Protein AF-A0AAD6WQF3-F1 (afdb_monomer_lite)

Organism: NCBI:txid1745969

Secondary structure (DSSP, 8-state):
---SS-TT-TTTTS---GGGEEE-TTT--EEE---HHHHHH-BTTB--TTSGGGTT---PPPHHHHT--HHHHHHH-SS--S-EEEEEEP--SS---TT-------------SSPPPPPSEESPPHHHHHTTEEEEEESSSPPPHHHHHHH-GGGEEEHHHHHHHHHHHHHH-GGGTT-EE-HHHHHHS-SEEE--

Foldseek 3Di:
DPQQDDPPDPVSVARAHPVQWDQDPPPSDTDGHDDPQQVVQDDVPDGRCCGSRVVNDPDDDDPLRPPDFPLLCQQLFQFHAQADEFEDEDPDPPDPPVPDDPDTDGDGDRDDDPGDHGAQEGRDAPCVSCVRYDYDYDDPDDDDPVCCVVPVVSQKDALVSSVSNLVVCCVPPPVSVRRHYDVVRSVVDDRIDRDD

Sequence (196 aa):
PPMPLPENHPYQSLLVDPNCLEIDTDTMDTVLVLCRRCRGQLKPGCVPALSTANRNYLGPVPPELKSLTVVEEAMVALCRAKCWIIQLREDDSDGNVPFAQRGVRGHIIVYPQRPSAIAKTLPPSLSDVTTPICIVFVGSKPPTAEWLKDKAKPLTVRKEHVMDALAWLKIHNHLYRDVIIDNSELEKLPAEAILP

Radius of gyration: 21.53 Å; chains: 1; bounding box: 48×41×60 Å

Structure (mmCIF, N/CA/C/O backbone):
data_AF-A0AAD6WQF3-F1
#
_entry.id   AF-A0AAD6WQF3-F1
#
loop_
_atom_site.group_PDB
_atom_site.id
_atom_site.type_symbol
_atom_site.label_atom_id
_atom_site.label_alt_id
_atom_site.label_comp_id
_atom_site.label_asym_id
_atom_site.label_entity_id
_atom_site.label_seq_id
_atom_site.pdbx_PDB_ins_code
_atom_site.Cartn_x
_atom_site.Cartn_y
_atom_site.Cartn_z
_atom_site.occupancy
_atom_site.B_iso_or_equiv
_atom_site.auth_seq_id
_atom_site.auth_comp_id
_atom_site.auth_asym_id
_atom_site.auth_atom_id
_atom_site.pdbx_PDB_model_num
ATOM 1 N N . PRO A 1 1 ? -1.323 -3.060 -16.672 1.00 61.59 1 PRO A N 1
ATOM 2 C CA . PRO A 1 1 ? -1.146 -1.588 -16.652 1.00 61.59 1 PRO A CA 1
ATOM 3 C C . PRO A 1 1 ? -0.937 -1.110 -18.091 1.00 61.59 1 PRO A C 1
ATOM 5 O O . PRO A 1 1 ? -0.399 -1.901 -18.870 1.00 61.59 1 PRO A O 1
ATOM 8 N N . PRO A 1 2 ? -1.374 0.105 -18.464 1.00 66.25 2 PRO A N 1
ATOM 9 C CA . PRO A 1 2 ? -1.028 0.664 -19.769 1.00 66.25 2 PRO A CA 1
ATOM 10 C C . PRO A 1 2 ? 0.496 0.697 -19.898 1.00 66.25 2 PRO A C 1
ATOM 12 O O . PRO A 1 2 ? 1.176 1.018 -18.927 1.00 66.25 2 PRO A O 1
ATOM 15 N N . MET A 1 3 ? 1.033 0.294 -21.050 1.00 69.44 3 MET A N 1
ATOM 16 C CA . MET A 1 3 ? 2.479 0.318 -21.279 1.00 69.44 3 MET A CA 1
ATOM 17 C C . MET A 1 3 ? 3.003 1.756 -21.140 1.00 69.44 3 MET A C 1
ATOM 19 O O . MET A 1 3 ? 2.283 2.693 -21.487 1.00 69.44 3 MET A O 1
ATOM 23 N N . PRO A 1 4 ? 4.235 1.953 -20.633 1.00 70.94 4 PRO A N 1
ATOM 24 C CA . PRO A 1 4 ? 4.769 3.295 -20.412 1.00 70.94 4 PRO A CA 1
ATOM 25 C C . PRO A 1 4 ? 4.908 4.086 -21.718 1.00 70.94 4 PRO A C 1
ATOM 27 O O . PRO A 1 4 ? 4.804 5.307 -21.704 1.00 70.94 4 PRO A O 1
ATOM 30 N N . LEU A 1 5 ? 5.092 3.392 -22.843 1.00 78.00 5 LEU A N 1
ATOM 31 C CA . LEU A 1 5 ? 5.145 3.977 -24.175 1.00 78.00 5 LEU A CA 1
ATOM 32 C C . LEU A 1 5 ? 3.860 3.663 -24.960 1.00 78.00 5 LEU A C 1
ATOM 34 O O . LEU A 1 5 ? 3.339 2.548 -24.840 1.00 78.00 5 LEU A O 1
ATOM 38 N N . PRO A 1 6 ? 3.360 4.612 -25.777 1.00 76.50 6 PRO A N 1
ATOM 39 C CA . PRO A 1 6 ? 2.189 4.393 -26.621 1.00 76.50 6 PRO A CA 1
ATOM 40 C C . PRO A 1 6 ? 2.447 3.301 -27.669 1.00 76.50 6 PRO A C 1
ATOM 42 O O . PRO A 1 6 ? 3.590 3.049 -28.048 1.00 76.50 6 PRO A O 1
ATOM 45 N N . GLU A 1 7 ? 1.380 2.674 -28.176 1.00 70.31 7 GLU A N 1
ATOM 46 C CA . GLU A 1 7 ? 1.484 1.519 -29.087 1.00 70.31 7 GLU A CA 1
ATOM 47 C C . GLU A 1 7 ? 2.222 1.814 -30.402 1.00 70.31 7 GLU A C 1
ATOM 49 O O . GLU A 1 7 ? 2.787 0.913 -31.006 1.00 70.31 7 GLU A O 1
ATOM 54 N N . ASN A 1 8 ? 2.299 3.083 -30.805 1.00 76.06 8 ASN A N 1
ATOM 55 C CA . ASN A 1 8 ? 3.002 3.507 -32.018 1.00 76.06 8 ASN A CA 1
ATOM 56 C C . ASN A 1 8 ? 4.454 3.954 -31.762 1.00 76.06 8 ASN A C 1
ATOM 58 O O . ASN A 1 8 ? 5.073 4.554 -32.639 1.00 76.06 8 ASN A O 1
ATOM 62 N N . HIS A 1 9 ? 5.000 3.730 -30.561 1.00 76.62 9 HIS A N 1
ATOM 63 C CA . HIS A 1 9 ? 6.353 4.169 -30.228 1.00 76.62 9 HIS A CA 1
ATOM 64 C C . HIS A 1 9 ? 7.414 3.181 -30.748 1.00 76.62 9 HIS A C 1
ATOM 66 O O . HIS A 1 9 ? 7.290 1.982 -30.493 1.00 76.62 9 HIS A O 1
ATOM 72 N N . PRO A 1 10 ? 8.518 3.645 -31.370 1.00 75.38 10 PRO A N 1
ATOM 73 C CA . PRO A 1 10 ? 9.574 2.770 -31.904 1.00 75.38 10 PRO A CA 1
ATOM 74 C C . PRO A 1 10 ? 10.215 1.847 -30.852 1.00 75.38 10 PRO A C 1
ATOM 76 O O . PRO A 1 10 ? 10.776 0.808 -31.188 1.00 75.38 10 PRO A O 1
ATOM 79 N N . TYR A 1 11 ? 10.093 2.202 -29.571 1.00 75.25 11 TYR A N 1
ATOM 80 C CA . TYR A 1 11 ? 10.635 1.452 -28.436 1.00 75.25 11 TYR A CA 1
ATOM 81 C C . TYR A 1 11 ? 9.556 0.789 -27.565 1.00 75.25 11 TYR A C 1
ATOM 83 O O . TYR A 1 11 ? 9.815 0.505 -26.404 1.00 75.25 11 TYR A O 1
ATOM 91 N N . GLN A 1 12 ? 8.352 0.525 -28.086 1.00 70.75 12 GLN A N 1
ATOM 92 C CA . GLN A 1 12 ? 7.242 -0.078 -27.323 1.00 70.75 12 GLN A CA 1
ATOM 93 C C . GLN A 1 12 ? 7.620 -1.401 -26.621 1.00 70.75 12 GLN A C 1
ATOM 95 O O . GLN A 1 12 ? 7.106 -1.711 -25.546 1.00 70.75 12 GLN A O 1
ATOM 100 N N . SER A 1 13 ? 8.539 -2.180 -27.202 1.00 71.75 13 SER A N 1
ATOM 101 C CA . SER A 1 13 ? 9.039 -3.430 -26.615 1.00 71.75 13 SER A CA 1
ATOM 102 C C . SER A 1 13 ? 9.964 -3.224 -25.408 1.00 71.75 13 SER A C 1
ATOM 104 O O . SER A 1 13 ? 10.246 -4.178 -24.681 1.00 71.75 13 SER A O 1
ATOM 106 N N . LEU A 1 14 ? 10.456 -2.002 -25.186 1.00 75.00 14 LEU A N 1
ATOM 107 C CA . LEU A 1 14 ? 11.290 -1.625 -24.050 1.00 75.00 14 LEU A CA 1
ATOM 108 C C . LEU A 1 14 ? 10.412 -1.031 -22.943 1.00 75.00 14 LEU A C 1
ATOM 110 O O . LEU A 1 14 ? 9.755 -0.008 -23.117 1.00 75.00 14 LEU A O 1
ATOM 114 N N . LEU A 1 15 ? 10.432 -1.653 -21.762 1.00 80.38 15 LEU A N 1
ATOM 115 C CA . LEU A 1 15 ? 9.809 -1.097 -20.558 1.00 80.38 15 LEU A CA 1
ATOM 116 C C . LEU A 1 15 ? 10.694 0.019 -19.990 1.00 80.38 15 LEU A C 1
ATOM 118 O O . LEU A 1 15 ? 11.466 -0.196 -19.054 1.00 80.38 15 LEU A O 1
ATOM 122 N N . VAL A 1 16 ? 10.605 1.210 -20.569 1.00 81.94 16 VAL A N 1
ATOM 123 C CA . VAL A 1 16 ? 11.341 2.408 -20.142 1.00 81.94 16 VAL A CA 1
ATOM 124 C C . VAL A 1 16 ? 10.373 3.546 -19.851 1.00 81.94 16 VAL A C 1
ATOM 126 O O . VAL A 1 16 ? 9.311 3.632 -20.461 1.00 81.94 16 VAL A O 1
ATOM 129 N N . ASP A 1 17 ? 10.725 4.395 -18.887 1.00 80.31 17 ASP A N 1
ATOM 130 C CA . ASP A 1 17 ? 9.971 5.617 -18.616 1.00 80.31 17 ASP A CA 1
ATOM 131 C C . ASP A 1 17 ? 10.137 6.585 -19.804 1.00 80.31 17 ASP A C 1
ATOM 133 O O . ASP A 1 17 ? 11.273 6.773 -20.254 1.00 80.31 17 ASP A O 1
ATOM 137 N N . PRO A 1 18 ? 9.059 7.204 -20.320 1.00 79.69 18 PRO A N 1
ATOM 138 C CA . PRO A 1 18 ? 9.154 8.175 -21.409 1.00 79.69 18 PRO A CA 1
ATOM 139 C C . PRO A 1 18 ? 10.105 9.335 -21.108 1.00 79.69 18 PRO A C 1
ATOM 141 O O . PRO A 1 18 ? 10.793 9.802 -22.005 1.00 79.69 18 PRO A O 1
ATOM 144 N N . ASN A 1 19 ? 10.205 9.758 -19.845 1.00 80.94 19 ASN A N 1
ATOM 145 C CA . ASN A 1 19 ? 11.099 10.842 -19.431 1.00 80.94 19 ASN A CA 1
ATOM 146 C C . ASN A 1 19 ? 12.583 10.445 -19.471 1.00 80.94 19 ASN A C 1
ATOM 148 O O . ASN A 1 19 ? 13.449 11.296 -19.310 1.00 80.94 19 ASN A O 1
ATOM 152 N N . CYS A 1 20 ? 12.893 9.155 -19.635 1.00 80.62 20 CYS A N 1
ATOM 153 C CA . CYS A 1 20 ? 14.260 8.673 -19.811 1.00 80.62 20 CYS A CA 1
ATOM 154 C C . CYS A 1 20 ? 14.688 8.627 -21.283 1.00 80.62 20 CYS A C 1
ATOM 156 O O . CYS A 1 20 ? 15.827 8.253 -21.552 1.00 80.62 20 CYS A O 1
ATOM 158 N N . LEU A 1 21 ? 13.801 8.943 -22.228 1.00 84.44 21 LEU A N 1
ATOM 159 C CA . LEU A 1 21 ? 14.116 8.995 -23.650 1.00 84.44 21 LEU A CA 1
ATOM 160 C C . LEU A 1 21 ? 14.281 10.455 -24.061 1.00 84.44 21 LEU A C 1
ATOM 162 O O . LEU A 1 21 ? 13.314 11.210 -24.107 1.00 84.44 21 LEU A O 1
ATOM 166 N N . GLU A 1 22 ? 15.513 10.840 -24.364 1.00 85.75 22 GLU A N 1
ATOM 167 C CA . GLU A 1 22 ? 15.832 12.158 -24.906 1.00 85.75 22 GLU A CA 1
ATOM 168 C C . GLU A 1 22 ? 16.293 12.000 -26.357 1.00 85.75 22 GLU A C 1
ATOM 170 O O . GLU A 1 22 ? 16.809 10.952 -26.744 1.00 85.75 22 GLU A O 1
ATOM 175 N N . ILE A 1 23 ? 16.078 13.023 -27.180 1.00 83.06 23 ILE A N 1
ATOM 176 C CA . ILE A 1 23 ? 16.616 13.069 -28.542 1.00 83.06 23 ILE A CA 1
ATOM 177 C C . ILE A 1 23 ? 17.869 13.929 -28.473 1.00 83.06 23 ILE A C 1
ATOM 179 O O . ILE A 1 23 ? 17.801 15.087 -28.058 1.00 83.06 23 ILE A O 1
ATOM 183 N N . ASP A 1 24 ? 19.002 13.354 -28.850 1.00 82.00 24 ASP A N 1
ATOM 184 C CA . ASP A 1 24 ? 20.247 14.095 -28.968 1.00 82.00 24 ASP A CA 1
ATOM 185 C C . ASP A 1 24 ? 20.118 15.102 -30.121 1.00 82.00 24 ASP A C 1
ATOM 187 O O . ASP A 1 24 ? 19.783 14.751 -31.256 1.00 82.00 24 ASP A O 1
ATOM 191 N N . THR A 1 25 ? 20.337 16.379 -29.814 1.00 79.12 25 THR A N 1
ATOM 192 C CA . THR A 1 25 ? 20.151 17.490 -30.752 1.00 79.12 25 THR A CA 1
ATOM 193 C C . THR A 1 25 ? 21.150 17.473 -31.901 1.00 79.12 25 THR A C 1
ATOM 195 O O . THR A 1 25 ? 20.851 18.027 -32.957 1.00 79.12 25 THR A O 1
ATOM 198 N N . ASP A 1 26 ? 22.305 16.834 -31.709 1.00 79.81 26 ASP A N 1
ATOM 199 C CA . ASP A 1 26 ? 23.402 16.857 -32.675 1.00 79.81 26 ASP A CA 1
ATOM 200 C C . ASP A 1 26 ? 23.332 15.669 -33.641 1.00 79.81 26 ASP A C 1
ATOM 202 O O . ASP A 1 26 ? 23.621 15.802 -34.831 1.00 79.81 26 ASP A O 1
ATOM 206 N N . THR A 1 27 ? 22.926 14.503 -33.138 1.00 79.50 27 THR A N 1
ATOM 207 C CA . THR A 1 27 ? 22.883 13.245 -33.899 1.00 79.50 27 THR A CA 1
ATOM 208 C C . THR A 1 27 ? 21.480 12.872 -34.373 1.00 79.50 27 THR A C 1
ATOM 210 O O . THR A 1 27 ? 21.352 12.030 -35.257 1.00 79.50 27 THR A O 1
ATOM 213 N N . MET A 1 28 ? 20.432 13.510 -33.828 1.00 77.88 28 MET A N 1
ATOM 214 C CA . MET A 1 28 ? 19.022 13.118 -33.990 1.00 77.88 28 MET A CA 1
ATOM 215 C C . MET A 1 28 ? 18.726 11.685 -33.505 1.00 77.88 28 MET A C 1
ATOM 217 O O . MET A 1 28 ? 17.647 11.151 -33.771 1.00 77.88 28 MET A O 1
ATOM 221 N N . ASP A 1 29 ? 19.652 11.065 -32.768 1.00 82.75 29 ASP A N 1
ATOM 222 C CA . ASP A 1 29 ? 19.477 9.734 -32.203 1.00 82.75 29 ASP A CA 1
ATOM 223 C C . ASP A 1 29 ? 18.704 9.797 -30.881 1.00 82.75 29 ASP A C 1
ATOM 225 O O . ASP A 1 29 ? 18.798 10.751 -30.105 1.00 82.75 29 ASP A O 1
ATOM 229 N N . THR A 1 30 ? 17.936 8.745 -30.588 1.00 82.31 30 THR A N 1
ATOM 230 C CA . THR A 1 30 ? 17.300 8.608 -29.272 1.00 82.31 30 THR A CA 1
ATOM 231 C C . THR A 1 30 ? 18.313 8.081 -28.265 1.00 82.31 30 THR A C 1
ATOM 233 O O . THR A 1 30 ? 18.826 6.968 -28.401 1.00 82.31 30 THR A O 1
ATOM 236 N N . VAL A 1 31 ? 18.560 8.856 -27.216 1.00 86.75 31 VAL A N 1
ATOM 237 C CA . VAL A 1 31 ? 19.452 8.504 -26.117 1.00 86.75 31 VAL A CA 1
ATOM 238 C C . VAL A 1 31 ? 18.654 8.109 -24.877 1.00 86.75 31 VAL A C 1
ATOM 240 O O . VAL A 1 31 ? 17.657 8.728 -24.507 1.00 86.75 31 VAL A O 1
ATOM 243 N N . LEU A 1 32 ? 19.099 7.037 -24.218 1.00 85.31 32 LEU A N 1
ATOM 244 C CA . LEU A 1 32 ? 18.499 6.555 -22.977 1.00 85.31 32 LEU A CA 1
ATOM 245 C C . LEU A 1 32 ? 19.227 7.156 -21.771 1.00 85.31 32 LEU A C 1
ATOM 247 O O . LEU A 1 32 ? 20.368 6.797 -21.464 1.00 85.31 32 LEU A O 1
ATOM 251 N N . VAL A 1 33 ? 18.538 8.024 -21.040 1.00 86.50 33 VAL A N 1
ATOM 252 C CA . VAL A 1 33 ? 19.031 8.632 -19.808 1.00 86.50 33 VAL A CA 1
ATOM 253 C C . VAL A 1 33 ? 18.793 7.689 -18.635 1.00 86.50 33 VAL A C 1
ATOM 255 O O . VAL A 1 33 ? 17.669 7.336 -18.283 1.00 86.50 33 VAL A O 1
ATOM 258 N N . LEU A 1 34 ? 19.885 7.271 -17.995 1.00 84.25 34 LEU A N 1
ATOM 259 C CA . LEU A 1 34 ? 19.863 6.339 -16.871 1.00 84.25 34 LEU A CA 1
ATOM 260 C C . LEU A 1 34 ? 20.312 7.021 -15.583 1.00 84.25 34 LEU A C 1
ATOM 262 O O . LEU A 1 34 ? 21.311 7.742 -15.549 1.00 84.25 34 LEU A O 1
ATOM 266 N N . CYS A 1 35 ? 19.649 6.697 -14.471 1.00 85.75 35 CYS A N 1
ATOM 267 C CA . CYS A 1 35 ? 20.146 7.085 -13.156 1.00 85.75 35 CYS A CA 1
ATOM 268 C C . CYS A 1 35 ? 21.503 6.410 -12.863 1.00 85.75 35 CYS A C 1
ATOM 270 O O . CYS A 1 35 ? 21.816 5.336 -13.389 1.00 85.75 35 CYS A O 1
ATOM 272 N N . ARG A 1 36 ? 22.306 6.997 -11.961 1.00 86.69 36 ARG A N 1
ATOM 273 C CA . ARG A 1 36 ? 23.650 6.480 -11.617 1.00 86.69 36 ARG A CA 1
ATOM 274 C C . ARG A 1 36 ? 23.644 5.006 -11.188 1.00 86.69 36 ARG A C 1
ATOM 276 O O . ARG A 1 36 ? 24.574 4.277 -11.519 1.00 86.69 36 ARG A O 1
ATOM 283 N N . ARG A 1 37 ? 22.593 4.556 -10.486 1.00 86.44 37 ARG A N 1
ATOM 284 C CA . ARG A 1 37 ? 22.444 3.156 -10.047 1.00 86.44 37 ARG A CA 1
ATOM 285 C C . ARG A 1 37 ? 22.230 2.209 -11.225 1.00 86.44 37 ARG A C 1
ATOM 287 O O . ARG A 1 37 ? 22.959 1.230 -11.340 1.00 86.44 37 ARG A O 1
ATOM 294 N N . CYS A 1 38 ? 21.274 2.515 -12.105 1.00 86.00 38 CYS A N 1
ATOM 295 C CA . CYS A 1 38 ? 21.007 1.702 -13.291 1.00 86.00 38 CYS A CA 1
ATOM 296 C C . CYS A 1 38 ? 22.225 1.669 -14.218 1.00 86.00 38 CYS A C 1
ATOM 298 O O . CYS A 1 38 ? 22.622 0.593 -14.650 1.00 86.00 38 CYS A O 1
ATOM 300 N N . ARG A 1 39 ? 22.879 2.818 -14.437 1.00 87.69 39 ARG A N 1
ATOM 301 C CA . ARG A 1 39 ? 24.106 2.904 -15.241 1.00 87.69 39 ARG A CA 1
ATOM 302 C C . ARG A 1 39 ? 25.246 2.057 -14.667 1.00 87.69 39 ARG A C 1
ATOM 304 O O . ARG A 1 39 ? 25.929 1.387 -15.427 1.00 87.69 39 ARG A O 1
ATOM 311 N N . GLY A 1 40 ? 25.435 2.045 -13.345 1.00 88.06 40 GLY A N 1
ATOM 312 C CA . GLY A 1 40 ? 26.476 1.234 -12.698 1.00 88.06 40 GLY A CA 1
ATOM 313 C C . GLY A 1 40 ? 26.215 -0.278 -12.724 1.00 88.06 40 GLY A C 1
ATOM 314 O O . GLY A 1 40 ? 27.148 -1.065 -12.589 1.00 88.06 40 GLY A O 1
ATOM 315 N N . GLN A 1 41 ? 24.958 -0.692 -12.896 1.00 87.38 41 GLN A N 1
ATOM 316 C CA . GLN A 1 41 ? 24.561 -2.101 -12.984 1.00 87.38 41 GLN A CA 1
ATOM 317 C C . GLN A 1 41 ? 24.437 -2.607 -14.425 1.00 87.38 41 GLN A C 1
ATOM 319 O O . GLN A 1 41 ? 24.333 -3.816 -14.635 1.00 87.38 41 GLN A O 1
ATOM 324 N N . LEU A 1 42 ? 24.453 -1.705 -15.408 1.00 86.75 42 LEU A N 1
ATOM 325 C CA . LEU A 1 42 ? 24.324 -2.051 -16.814 1.00 86.75 42 LEU A CA 1
ATOM 326 C C . LEU A 1 42 ? 25.614 -2.725 -17.300 1.00 86.75 42 LEU A C 1
ATOM 328 O O . LEU A 1 42 ? 26.662 -2.093 -17.423 1.00 86.75 42 LEU A O 1
ATOM 332 N N . LYS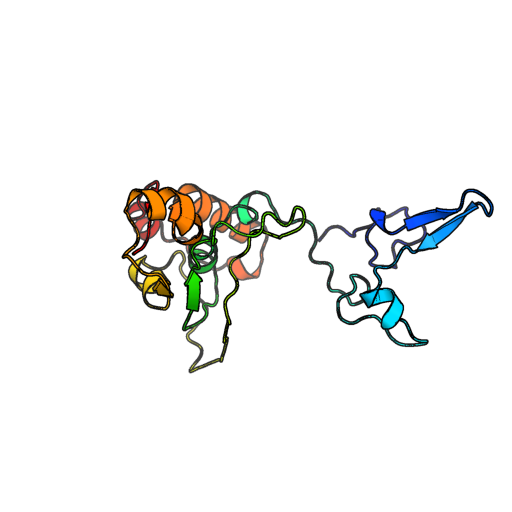 A 1 43 ? 25.528 -4.028 -17.560 1.00 87.81 43 LYS A N 1
ATOM 333 C CA . LYS A 1 43 ? 26.595 -4.849 -18.147 1.00 87.81 43 LYS A CA 1
ATOM 334 C C . LYS A 1 43 ? 26.013 -5.639 -19.319 1.00 87.81 43 LYS A C 1
ATOM 336 O O . LYS A 1 43 ? 24.805 -5.885 -19.318 1.00 87.81 43 LYS A O 1
ATOM 341 N N . PRO A 1 44 ? 26.831 -6.071 -20.294 1.00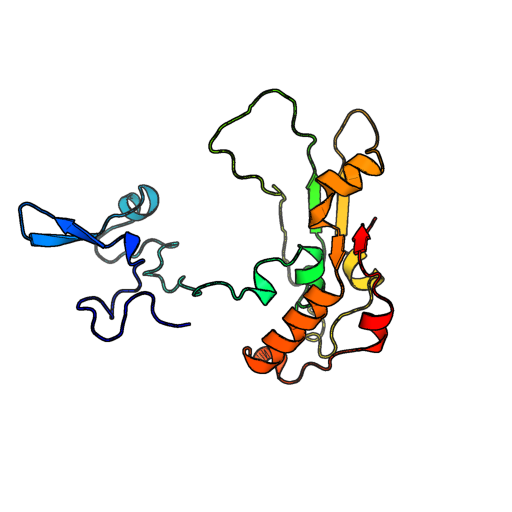 85.50 44 PRO A N 1
ATOM 342 C CA . PRO A 1 44 ? 26.360 -6.951 -21.359 1.00 85.50 44 PRO A CA 1
ATOM 343 C C . PRO A 1 44 ? 25.631 -8.171 -20.774 1.00 85.50 44 PRO A C 1
ATOM 345 O O . PRO A 1 44 ? 26.184 -8.875 -19.933 1.00 85.50 44 PRO A O 1
ATOM 348 N N . GLY A 1 45 ? 24.376 -8.379 -21.177 1.00 83.62 45 GLY A N 1
ATOM 349 C CA . GLY A 1 45 ? 23.532 -9.480 -20.695 1.00 83.62 45 GLY A CA 1
ATOM 350 C C . GLY A 1 45 ? 22.873 -9.284 -19.321 1.00 83.62 45 GLY A C 1
ATOM 351 O O . GLY A 1 45 ? 22.103 -10.146 -18.907 1.00 83.62 45 GLY A O 1
ATOM 352 N N . CYS A 1 46 ? 23.114 -8.169 -18.622 1.00 86.38 46 CYS A N 1
ATOM 353 C CA . CYS A 1 46 ? 22.510 -7.887 -17.317 1.00 86.38 46 CYS A CA 1
ATOM 354 C C . CYS A 1 46 ? 21.514 -6.724 -17.392 1.00 86.38 46 CYS A C 1
ATOM 356 O O . CYS A 1 46 ? 21.839 -5.644 -17.884 1.00 86.38 46 CYS A O 1
ATOM 358 N N . VAL A 1 47 ? 20.328 -6.916 -16.810 1.00 85.12 47 VAL A N 1
ATOM 359 C CA . VAL A 1 47 ? 19.332 -5.852 -16.620 1.00 85.12 47 VAL A CA 1
ATOM 360 C C . VAL A 1 47 ? 19.404 -5.364 -15.168 1.00 85.12 47 VAL A C 1
ATOM 362 O O . VAL A 1 47 ? 19.399 -6.197 -14.258 1.00 85.12 47 VAL A O 1
ATOM 365 N N . PRO A 1 48 ? 19.475 -4.044 -14.903 1.00 88.31 48 PRO A N 1
ATOM 366 C CA . PRO A 1 48 ? 19.499 -3.532 -13.537 1.00 88.31 48 PRO A CA 1
ATOM 367 C C . PRO A 1 48 ? 18.277 -4.001 -12.744 1.00 88.31 48 PRO A C 1
ATOM 369 O O . PRO A 1 48 ? 17.141 -3.867 -13.207 1.00 88.31 48 PRO A O 1
ATOM 372 N N . ALA A 1 49 ? 18.504 -4.508 -11.533 1.00 86.06 49 ALA A N 1
ATOM 373 C CA . ALA A 1 49 ? 17.492 -5.250 -10.779 1.00 86.06 49 ALA A CA 1
ATOM 374 C C . ALA A 1 49 ? 16.221 -4.434 -10.489 1.00 86.06 49 ALA A C 1
ATOM 376 O O . ALA A 1 49 ? 15.123 -4.982 -10.521 1.00 86.06 49 ALA A O 1
ATOM 377 N N . LEU A 1 50 ? 16.375 -3.128 -10.246 1.00 83.56 50 LEU A N 1
ATOM 378 C CA . LEU A 1 50 ? 15.286 -2.196 -9.925 1.00 83.56 50 LEU A CA 1
ATOM 379 C C . LEU A 1 50 ? 14.816 -1.364 -11.129 1.00 83.56 50 LEU A C 1
ATOM 381 O O . LEU A 1 50 ? 14.058 -0.414 -10.960 1.00 83.56 50 LEU A O 1
ATOM 385 N N . SER A 1 51 ? 15.287 -1.664 -12.342 1.00 84.88 51 SER A N 1
ATOM 386 C CA . SER A 1 51 ? 14.844 -0.938 -13.536 1.00 84.88 51 SER A CA 1
ATOM 387 C C . SER A 1 51 ? 13.427 -1.335 -13.945 1.00 84.88 51 SER A C 1
ATOM 389 O O . SER A 1 51 ? 12.990 -2.464 -13.707 1.00 84.88 51 SER A O 1
ATOM 391 N N . THR A 1 52 ? 12.732 -0.428 -14.629 1.00 83.44 52 THR A N 1
ATOM 392 C CA . THR A 1 52 ? 11.460 -0.710 -15.312 1.00 83.44 52 THR A CA 1
ATOM 393 C C . THR A 1 52 ? 11.613 -1.829 -16.348 1.00 83.44 52 THR A C 1
ATOM 395 O O . THR A 1 52 ? 10.720 -2.666 -16.476 1.00 83.44 52 THR A O 1
ATOM 398 N N . ALA A 1 53 ? 12.783 -1.909 -16.997 1.00 82.50 53 ALA A N 1
ATOM 399 C CA . ALA A 1 53 ? 13.150 -2.954 -17.954 1.00 82.50 53 ALA A CA 1
ATOM 400 C C . ALA A 1 53 ? 13.112 -4.362 -17.337 1.00 82.50 53 ALA A C 1
ATOM 402 O O . ALA A 1 53 ? 12.762 -5.325 -18.015 1.00 82.50 53 ALA A O 1
ATOM 403 N N . ASN A 1 54 ? 13.375 -4.483 -16.031 1.00 86.94 54 ASN A N 1
ATOM 404 C CA . ASN A 1 54 ? 13.250 -5.733 -15.283 1.00 86.94 54 ASN A CA 1
ATOM 405 C C . ASN A 1 54 ? 11.805 -6.016 -14.818 1.00 86.94 54 ASN A C 1
ATOM 407 O O . ASN A 1 54 ? 11.588 -6.519 -13.721 1.00 86.94 54 ASN A O 1
ATOM 411 N N . ARG A 1 55 ? 10.801 -5.649 -15.629 1.00 82.50 55 ARG A N 1
ATOM 412 C CA . ARG A 1 55 ? 9.361 -5.864 -15.365 1.00 82.50 55 ARG A CA 1
ATOM 413 C C . ARG A 1 55 ? 8.854 -5.294 -14.033 1.00 82.50 55 ARG A C 1
ATOM 415 O O . ARG A 1 55 ? 7.803 -5.702 -13.550 1.00 82.50 55 ARG A O 1
ATOM 422 N N . ASN A 1 56 ? 9.550 -4.304 -13.478 1.00 83.69 56 ASN A N 1
ATOM 423 C CA . ASN A 1 56 ? 9.141 -3.616 -12.249 1.00 83.69 56 ASN A CA 1
ATOM 424 C C . ASN A 1 56 ? 8.170 -2.451 -12.507 1.00 83.69 56 ASN A C 1
ATOM 426 O O . ASN A 1 56 ? 7.885 -1.668 -11.604 1.00 83.69 56 ASN A O 1
ATOM 430 N N . TYR A 1 57 ? 7.690 -2.287 -13.741 1.00 83.50 57 TYR A N 1
ATOM 431 C CA . TYR A 1 57 ? 6.716 -1.256 -14.068 1.00 83.50 57 TYR A CA 1
ATOM 432 C C . TYR A 1 57 ? 5.314 -1.673 -13.604 1.00 83.50 57 TYR A C 1
ATOM 434 O O . TYR A 1 57 ? 4.719 -2.607 -14.140 1.00 83.50 57 TYR A O 1
ATOM 442 N N . LEU A 1 58 ? 4.787 -0.957 -12.611 1.00 79.44 58 LEU A N 1
ATOM 443 C CA . LEU A 1 58 ? 3.474 -1.225 -12.016 1.00 79.44 58 LEU A CA 1
ATOM 444 C C . LEU A 1 58 ? 2.348 -0.367 -12.619 1.00 79.44 58 LEU A C 1
ATOM 446 O O . LEU A 1 58 ? 1.176 -0.699 -12.458 1.00 79.44 58 LEU A O 1
ATOM 450 N N . GLY A 1 59 ? 2.690 0.684 -13.369 1.00 82.50 59 GLY A N 1
ATOM 451 C CA . GLY A 1 59 ? 1.731 1.670 -13.869 1.00 82.50 59 GLY A CA 1
ATOM 452 C C . GLY A 1 59 ? 1.474 2.823 -12.894 1.00 82.50 59 GLY A C 1
ATOM 453 O O . GLY A 1 59 ? 2.027 2.844 -11.791 1.00 82.50 59 GLY A O 1
ATOM 454 N N . PRO A 1 60 ? 0.654 3.806 -13.301 1.00 82.94 60 PRO A N 1
ATOM 455 C CA . PRO A 1 60 ? 0.221 4.872 -12.409 1.00 82.94 60 PRO A CA 1
ATOM 456 C C . PRO A 1 60 ? -0.643 4.307 -11.277 1.00 82.94 60 PRO A C 1
ATOM 458 O O . PRO A 1 60 ? -1.493 3.444 -11.501 1.00 82.94 60 PRO A O 1
ATOM 461 N N . VAL A 1 61 ? -0.438 4.819 -10.063 1.00 85.50 61 VAL A N 1
ATOM 462 C CA . VAL A 1 61 ? -1.285 4.477 -8.915 1.00 85.50 61 VAL A CA 1
ATOM 463 C C . VAL A 1 61 ? -2.643 5.180 -9.078 1.00 85.50 61 VAL A C 1
ATOM 465 O O . VAL A 1 61 ? -2.652 6.402 -9.263 1.00 85.50 61 VAL A O 1
ATOM 468 N N . PRO A 1 62 ? -3.772 4.450 -9.018 1.00 89.62 62 PRO A N 1
ATOM 469 C CA . PRO A 1 62 ? -5.115 5.026 -9.090 1.00 89.62 62 PRO A CA 1
ATOM 470 C C . PRO A 1 62 ? -5.357 6.066 -7.989 1.00 89.62 62 PRO A C 1
ATOM 472 O O . PRO A 1 62 ? -4.817 5.908 -6.890 1.00 89.62 62 PRO A O 1
ATOM 475 N N . PRO A 1 63 ? -6.164 7.112 -8.238 1.00 89.31 63 PRO A N 1
ATOM 476 C CA . PRO A 1 63 ? -6.428 8.152 -7.246 1.00 89.31 63 PRO A CA 1
ATOM 477 C C . PRO A 1 63 ? -7.028 7.599 -5.945 1.00 89.31 63 PRO A C 1
ATOM 479 O O . PRO A 1 63 ? -6.651 8.067 -4.874 1.00 89.31 63 PRO A O 1
ATOM 482 N N . GLU A 1 64 ? -7.862 6.561 -6.025 1.00 90.50 64 GLU A N 1
ATOM 483 C CA . GLU A 1 64 ? -8.507 5.898 -4.885 1.00 90.50 64 GLU A CA 1
ATOM 484 C C . GLU A 1 64 ? -7.494 5.199 -3.966 1.00 90.50 64 GLU A C 1
ATOM 486 O O . GLU A 1 64 ? -7.703 5.108 -2.760 1.00 90.50 64 GLU A O 1
ATOM 491 N N . LEU A 1 65 ? -6.374 4.727 -4.526 1.00 88.81 65 LEU A N 1
ATOM 492 C CA . LEU A 1 65 ? -5.308 4.051 -3.777 1.00 88.81 65 LEU A CA 1
ATOM 493 C C . LEU A 1 65 ? -4.160 4.993 -3.397 1.00 88.81 65 LEU A C 1
ATOM 495 O O . LEU A 1 65 ? -3.401 4.710 -2.478 1.00 88.81 65 LEU A O 1
ATOM 499 N N . LYS A 1 66 ? -4.010 6.119 -4.103 1.00 87.50 66 LYS A N 1
ATOM 500 C CA . LYS A 1 66 ? -2.863 7.027 -3.969 1.00 87.50 66 LYS A CA 1
ATOM 501 C C . LYS A 1 66 ? -2.815 7.749 -2.624 1.00 87.50 66 LYS A C 1
ATOM 503 O O . LYS A 1 66 ? -1.731 8.113 -2.173 1.00 87.50 66 LYS A O 1
ATOM 508 N N . SER A 1 67 ? -3.971 8.021 -2.026 1.00 85.50 67 SER A N 1
ATOM 509 C CA . SER A 1 67 ? -4.074 8.814 -0.801 1.00 85.50 67 SER A CA 1
ATOM 510 C C . SER A 1 67 ? -4.305 7.981 0.455 1.00 85.50 67 SER A C 1
ATOM 512 O O . SER A 1 67 ? -4.632 8.580 1.478 1.00 85.50 67 SER A O 1
ATOM 514 N N . LEU A 1 68 ? -4.187 6.651 0.388 1.00 87.38 68 LEU A N 1
ATOM 515 C CA . LEU A 1 68 ? -4.439 5.787 1.538 1.00 87.38 68 LEU A CA 1
ATOM 516 C C . LEU A 1 68 ? -3.354 5.955 2.609 1.00 87.38 68 LEU A C 1
ATOM 518 O O . LEU A 1 68 ? -2.166 6.079 2.309 1.00 87.38 68 LEU A O 1
ATOM 522 N N . THR A 1 69 ? -3.764 5.982 3.874 1.00 86.06 69 THR A N 1
ATOM 523 C CA . THR A 1 69 ? -2.843 5.869 5.008 1.00 86.06 69 THR A CA 1
ATOM 524 C C . THR A 1 69 ? -2.384 4.425 5.183 1.00 86.06 69 THR A C 1
ATOM 526 O O . THR A 1 69 ? -2.995 3.492 4.667 1.00 86.06 69 THR A O 1
ATOM 529 N N . VAL A 1 70 ? -1.331 4.217 5.976 1.00 82.56 70 VAL A N 1
ATOM 530 C CA . VAL A 1 70 ? -0.823 2.871 6.292 1.00 82.56 70 VAL A CA 1
ATOM 531 C C . VAL A 1 70 ? -1.916 1.990 6.900 1.00 82.56 70 VAL A C 1
ATOM 533 O O . VAL A 1 70 ? -1.994 0.792 6.623 1.00 82.56 70 VAL A O 1
ATOM 536 N N . VAL A 1 71 ? -2.780 2.587 7.720 1.00 84.44 71 VAL A N 1
ATOM 537 C CA . VAL A 1 71 ? -3.902 1.862 8.303 1.00 84.44 71 VAL A CA 1
ATOM 538 C C . VAL A 1 71 ? -4.953 1.550 7.243 1.00 84.44 71 VAL A C 1
ATOM 540 O O . VAL A 1 71 ? -5.381 0.404 7.151 1.00 84.44 71 VAL A O 1
ATOM 543 N N . GLU A 1 72 ? -5.346 2.525 6.423 1.00 88.44 72 GLU A N 1
ATOM 544 C CA . GLU A 1 72 ? -6.334 2.324 5.356 1.00 88.44 72 GLU A CA 1
ATOM 545 C C . GLU A 1 72 ? -5.872 1.241 4.362 1.00 88.44 72 GLU A C 1
ATOM 547 O O . GLU A 1 72 ? -6.652 0.354 4.008 1.00 88.44 72 GLU A O 1
ATOM 552 N N . GLU A 1 73 ? -4.585 1.225 4.000 1.00 88.38 73 GLU A N 1
ATOM 553 C CA . GLU A 1 73 ? -3.962 0.152 3.215 1.00 88.38 73 GLU A CA 1
ATOM 554 C C . GLU A 1 73 ? -4.110 -1.217 3.898 1.00 88.38 73 GLU A C 1
ATOM 556 O O . GLU A 1 73 ? -4.485 -2.201 3.257 1.00 88.38 73 GLU A O 1
ATOM 561 N N . ALA A 1 74 ? -3.871 -1.298 5.211 1.00 86.12 74 ALA A N 1
ATOM 562 C CA . ALA A 1 74 ? -4.037 -2.534 5.974 1.00 86.12 74 ALA A CA 1
ATOM 563 C C . ALA A 1 74 ? -5.509 -2.992 6.068 1.00 86.12 74 ALA A C 1
ATOM 565 O O . ALA A 1 74 ? -5.773 -4.202 6.115 1.00 86.12 74 ALA A O 1
ATOM 566 N N . MET A 1 75 ? -6.466 -2.056 6.060 1.00 88.19 75 MET A N 1
ATOM 567 C CA . MET A 1 75 ? -7.904 -2.355 6.057 1.00 88.19 75 MET A CA 1
ATOM 568 C C . MET A 1 75 ? -8.364 -2.970 4.737 1.00 88.19 75 MET A C 1
ATOM 570 O O . MET A 1 75 ? -9.191 -3.882 4.755 1.00 88.19 75 MET A O 1
ATOM 574 N N . VAL A 1 76 ? -7.812 -2.515 3.609 1.00 90.88 76 VAL A N 1
ATOM 575 C CA . VAL A 1 76 ? -8.151 -3.046 2.279 1.00 90.88 76 VAL A CA 1
ATOM 576 C C . VAL A 1 76 ? -7.285 -4.235 1.863 1.00 90.88 76 VAL A C 1
ATOM 578 O O . VAL A 1 76 ? -7.581 -4.884 0.868 1.00 90.88 76 VAL A O 1
ATOM 581 N N . ALA A 1 77 ? -6.237 -4.573 2.613 1.00 89.12 77 ALA A N 1
ATOM 582 C CA . ALA A 1 77 ? -5.342 -5.668 2.264 1.00 89.12 77 ALA A CA 1
ATOM 583 C C . ALA A 1 77 ? -5.975 -7.062 2.458 1.00 89.12 77 ALA A C 1
ATOM 585 O O . ALA A 1 77 ? -6.491 -7.401 3.528 1.00 89.12 77 ALA A O 1
ATOM 586 N N . LEU A 1 78 ? -5.820 -7.917 1.440 1.00 86.00 78 LEU A N 1
ATOM 587 C CA . LEU A 1 78 ? -6.164 -9.349 1.476 1.00 86.00 78 LEU A CA 1
ATOM 588 C C . LEU A 1 78 ? -5.294 -10.163 2.447 1.00 86.00 78 LEU A C 1
ATOM 590 O O . LEU A 1 78 ? -5.756 -11.136 3.047 1.00 86.00 78 LEU A O 1
ATOM 594 N N . CYS A 1 79 ? -4.030 -9.759 2.581 1.00 80.75 79 CYS A N 1
ATOM 595 C CA . CYS A 1 79 ? -3.027 -10.364 3.448 1.00 80.75 79 CYS A CA 1
ATOM 596 C C . CYS A 1 79 ? -2.380 -9.263 4.287 1.00 80.75 79 CYS A C 1
ATOM 598 O O . CYS A 1 79 ? -1.995 -8.228 3.747 1.00 80.75 79 CYS A O 1
ATOM 600 N N . ARG A 1 80 ? -2.219 -9.492 5.593 1.00 74.62 80 ARG A N 1
ATOM 601 C CA . ARG A 1 80 ? -1.680 -8.490 6.524 1.00 74.62 80 ARG A CA 1
ATOM 602 C C . ARG A 1 80 ? -0.379 -8.967 7.143 1.00 74.62 80 ARG A C 1
ATOM 604 O O . ARG A 1 80 ? -0.222 -10.148 7.456 1.00 74.62 80 ARG A O 1
ATOM 611 N N . ALA A 1 81 ? 0.550 -8.037 7.343 1.00 70.31 81 ALA A N 1
ATOM 612 C CA . ALA A 1 81 ? 1.717 -8.301 8.170 1.00 70.31 81 ALA A CA 1
ATOM 613 C C . ALA A 1 81 ? 1.290 -8.416 9.641 1.00 70.31 81 ALA A C 1
ATOM 615 O O . ALA A 1 81 ? 0.439 -7.670 10.119 1.00 70.31 81 ALA A O 1
ATOM 616 N N 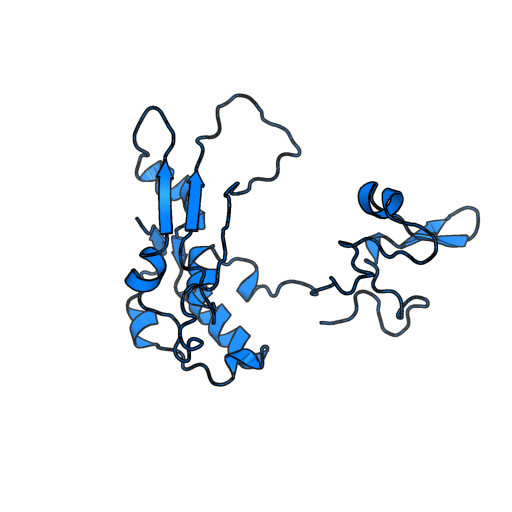. LYS A 1 82 ? 1.889 -9.374 10.351 1.00 67.44 82 LYS A N 1
ATOM 617 C CA . LYS A 1 82 ? 1.524 -9.714 11.733 1.00 67.44 82 LYS A CA 1
ATOM 618 C C . LYS A 1 82 ? 2.028 -8.702 12.767 1.00 67.44 82 LYS A C 1
ATOM 620 O O . LYS A 1 82 ? 1.520 -8.680 13.879 1.00 67.44 82 LYS A O 1
ATOM 625 N N . CYS A 1 83 ? 3.047 -7.916 12.431 1.00 68.06 83 CYS A N 1
ATOM 626 C CA . CYS A 1 83 ? 3.636 -6.926 13.326 1.00 68.06 83 CYS A CA 1
ATOM 627 C C . CYS A 1 83 ? 4.194 -5.757 12.510 1.00 68.06 83 CYS A C 1
ATOM 629 O O . CYS A 1 83 ? 4.926 -5.974 11.541 1.00 68.06 83 CYS A O 1
ATOM 631 N N . TRP A 1 84 ? 3.852 -4.539 12.922 1.00 68.50 84 TRP A N 1
ATOM 632 C CA . TRP A 1 84 ? 4.360 -3.286 12.381 1.00 68.50 84 TRP A CA 1
ATOM 633 C C . TRP A 1 84 ? 5.062 -2.527 13.503 1.00 68.50 84 TRP A C 1
ATOM 635 O O . TRP A 1 84 ? 4.440 -2.197 14.512 1.00 68.50 84 TRP A O 1
ATOM 645 N N . ILE A 1 85 ? 6.351 -2.238 13.319 1.00 67.38 85 ILE A N 1
ATOM 646 C CA . ILE A 1 85 ? 7.111 -1.374 14.227 1.00 67.38 85 ILE A CA 1
ATOM 647 C C . ILE A 1 85 ? 7.346 -0.055 13.505 1.00 67.38 85 ILE A C 1
ATOM 649 O O . ILE A 1 85 ? 8.197 0.051 12.616 1.00 67.38 85 ILE A O 1
ATOM 653 N N . ILE A 1 86 ? 6.562 0.949 13.883 1.00 68.00 86 ILE A N 1
ATOM 654 C CA . ILE A 1 86 ? 6.649 2.292 13.319 1.00 68.00 86 ILE A CA 1
ATOM 655 C C . ILE A 1 86 ? 7.415 3.161 14.316 1.00 68.00 86 ILE A C 1
ATOM 657 O O . ILE A 1 86 ? 6.921 3.467 15.400 1.00 68.00 86 ILE A O 1
ATOM 661 N N . GLN A 1 87 ? 8.641 3.549 13.953 1.00 65.88 87 GLN A N 1
ATOM 662 C CA . GLN A 1 87 ? 9.421 4.509 14.730 1.00 65.88 87 GLN A CA 1
ATOM 663 C C . GLN A 1 87 ? 9.084 5.922 14.252 1.00 65.88 87 GLN A C 1
ATOM 665 O O . GLN A 1 87 ? 9.487 6.324 13.158 1.00 65.88 87 GLN A O 1
ATOM 670 N N . LEU A 1 88 ? 8.373 6.680 15.084 1.00 64.31 88 LEU A N 1
ATOM 671 C CA . LEU A 1 88 ? 8.156 8.105 14.865 1.00 64.31 88 LEU A CA 1
ATOM 672 C C . LEU A 1 88 ? 9.260 8.871 15.594 1.00 64.31 88 LEU A C 1
ATOM 674 O O . LEU A 1 88 ? 9.459 8.695 16.796 1.00 64.31 88 LEU A O 1
ATOM 678 N N . ARG A 1 89 ? 10.009 9.683 14.849 1.00 61.56 89 ARG A N 1
ATOM 679 C CA . ARG A 1 89 ? 11.006 10.599 15.407 1.00 61.56 89 ARG A CA 1
ATOM 680 C C . ARG A 1 89 ? 10.425 12.000 15.370 1.00 61.56 89 ARG A C 1
ATOM 682 O O . ARG A 1 89 ? 9.803 12.377 14.380 1.00 61.56 89 ARG A O 1
ATOM 689 N N . GLU A 1 90 ? 10.614 12.741 16.449 1.00 57.53 90 GLU A N 1
ATOM 690 C CA . GLU A 1 90 ? 10.439 14.184 16.406 1.00 57.53 90 GLU A CA 1
ATOM 691 C C . GLU A 1 90 ? 11.552 14.731 15.501 1.00 57.53 90 GLU A C 1
ATOM 693 O O . GLU A 1 90 ? 12.716 14.360 15.666 1.00 57.53 90 GLU A O 1
ATOM 698 N N . ASP A 1 91 ? 11.188 15.493 14.467 1.00 57.53 91 ASP A N 1
ATOM 699 C CA . ASP A 1 91 ? 12.179 16.153 13.620 1.00 57.53 91 ASP A CA 1
ATOM 700 C C . ASP A 1 91 ? 12.928 17.148 14.514 1.00 57.53 91 ASP A C 1
ATOM 702 O O . ASP A 1 91 ? 12.390 18.209 14.843 1.00 57.53 91 ASP A O 1
ATOM 706 N N . ASP A 1 92 ? 14.144 16.791 14.937 1.00 48.97 92 ASP A N 1
ATOM 707 C CA . ASP A 1 92 ? 15.062 17.747 15.546 1.00 48.97 92 ASP A CA 1
ATOM 708 C C . ASP A 1 92 ? 15.185 18.930 14.585 1.00 48.97 92 ASP A C 1
ATOM 710 O O . ASP A 1 92 ? 15.386 18.775 13.378 1.00 48.97 92 ASP A O 1
ATOM 714 N N . SER A 1 93 ? 15.047 20.129 15.135 1.00 48.62 93 SER A N 1
ATOM 715 C CA . SER A 1 93 ? 15.056 21.424 14.455 1.00 48.62 93 SER A CA 1
ATOM 716 C C . SER A 1 93 ? 16.353 21.768 13.695 1.00 48.62 93 SER A C 1
ATOM 718 O O . SER A 1 93 ? 16.526 22.912 13.290 1.00 48.62 93 SER A O 1
ATOM 720 N N . ASP A 1 94 ? 17.241 20.802 13.457 1.00 47.09 94 ASP A N 1
ATOM 721 C CA . ASP A 1 94 ? 18.542 20.957 12.810 1.00 47.09 94 ASP A CA 1
ATOM 722 C C . ASP A 1 94 ? 18.656 20.040 11.584 1.00 47.09 94 ASP A C 1
ATOM 724 O O . ASP A 1 94 ? 19.180 18.927 11.627 1.00 47.09 94 ASP A O 1
ATOM 728 N N . GLY A 1 95 ? 18.162 20.518 10.442 1.00 48.16 95 GLY A N 1
ATOM 729 C CA . GLY A 1 95 ? 18.411 19.851 9.165 1.00 48.16 95 GLY A CA 1
ATOM 730 C C . GLY A 1 95 ? 17.278 19.981 8.170 1.00 48.16 95 GLY A C 1
ATOM 731 O O . GLY A 1 95 ? 16.726 18.981 7.718 1.00 48.16 95 GLY A O 1
ATOM 732 N N . ASN A 1 96 ? 16.956 21.211 7.772 1.00 45.69 96 ASN A N 1
ATOM 733 C CA . ASN A 1 96 ? 16.147 21.458 6.585 1.00 45.69 96 ASN A CA 1
ATOM 734 C C . ASN A 1 96 ? 16.975 21.079 5.343 1.00 45.69 96 ASN A C 1
ATOM 736 O O . ASN A 1 96 ? 17.571 21.930 4.688 1.00 45.69 96 ASN A O 1
ATOM 740 N N . VAL A 1 97 ? 17.099 19.780 5.066 1.00 50.19 97 VAL A N 1
ATOM 741 C CA . VAL A 1 97 ? 17.691 19.284 3.824 1.00 50.19 97 VAL A CA 1
ATOM 742 C C . VAL A 1 97 ? 16.616 19.434 2.744 1.00 50.19 97 VAL A C 1
ATOM 744 O O . VAL A 1 97 ? 15.618 18.714 2.797 1.00 50.19 97 VAL A O 1
ATOM 747 N N . PRO A 1 98 ? 16.781 20.322 1.745 1.00 48.50 98 PRO A N 1
ATOM 748 C CA . PRO A 1 98 ? 15.740 20.631 0.754 1.00 48.50 98 PRO A CA 1
ATOM 749 C C . PRO A 1 98 ? 15.355 19.439 -0.145 1.00 48.50 98 PRO A C 1
ATOM 751 O O . PRO A 1 98 ? 14.394 19.519 -0.902 1.00 48.50 98 PRO A O 1
ATOM 754 N N . PHE A 1 99 ? 16.078 18.321 -0.032 1.00 47.91 99 PHE A N 1
ATOM 755 C CA . PHE A 1 99 ? 15.838 17.064 -0.743 1.00 47.91 99 PHE A CA 1
ATOM 756 C C . PHE A 1 99 ? 15.465 15.897 0.187 1.00 47.91 99 PHE A C 1
ATOM 758 O O . PHE A 1 99 ? 15.445 14.746 -0.251 1.00 47.91 99 PHE A O 1
ATOM 765 N N . ALA A 1 100 ? 15.208 16.150 1.474 1.00 48.78 100 ALA A N 1
ATOM 766 C CA . ALA A 1 100 ? 14.790 15.104 2.396 1.00 48.78 100 ALA A CA 1
ATOM 767 C C . ALA A 1 100 ? 13.342 14.698 2.107 1.00 48.78 100 ALA A C 1
ATOM 769 O O . ALA A 1 100 ? 12.394 15.465 2.282 1.00 48.78 100 ALA A O 1
ATOM 770 N N . GLN A 1 101 ? 13.172 13.458 1.657 1.00 44.38 101 GLN A N 1
ATOM 771 C CA . GLN A 1 101 ? 11.864 12.848 1.501 1.00 44.38 101 GLN A CA 1
ATOM 772 C C . GLN A 1 101 ? 11.236 12.680 2.890 1.00 44.38 101 GLN A C 1
ATOM 774 O O . GLN A 1 101 ? 11.752 11.930 3.719 1.00 44.38 101 GLN A O 1
ATOM 779 N N . ARG A 1 102 ? 10.115 13.367 3.148 1.00 49.59 102 ARG A N 1
ATOM 780 C CA . ARG A 1 102 ? 9.277 13.093 4.322 1.00 49.59 102 ARG A CA 1
ATOM 781 C C . ARG A 1 102 ? 8.791 11.650 4.209 1.00 49.59 102 ARG A C 1
ATOM 783 O O . ARG A 1 102 ? 8.095 11.311 3.254 1.00 49.59 102 ARG A O 1
ATOM 790 N N . GLY A 1 103 ? 9.195 10.796 5.138 1.00 50.53 103 GLY A N 1
ATOM 791 C CA . GLY A 1 103 ? 8.878 9.377 5.086 1.00 50.53 103 GLY A CA 1
ATOM 792 C C . GLY A 1 103 ? 9.050 8.714 6.440 1.00 50.53 103 GLY A C 1
ATOM 793 O O . GLY A 1 103 ? 9.929 9.072 7.221 1.00 50.53 103 GLY A O 1
ATOM 794 N N . VAL A 1 104 ? 8.204 7.727 6.712 1.00 54.34 104 VAL A N 1
ATOM 795 C CA . VAL A 1 104 ? 8.357 6.853 7.873 1.00 54.34 104 VAL A CA 1
ATOM 796 C C . VAL A 1 104 ? 9.543 5.926 7.608 1.00 54.34 104 VAL A C 1
ATOM 798 O O . VAL A 1 104 ? 9.520 5.137 6.663 1.00 54.34 104 VAL A O 1
ATOM 801 N N . ARG A 1 105 ? 10.594 6.007 8.431 1.00 52.97 105 ARG A N 1
ATOM 802 C CA . ARG A 1 105 ? 11.719 5.064 8.385 1.00 52.97 105 ARG A CA 1
ATOM 803 C C . ARG A 1 105 ? 11.518 3.999 9.460 1.00 52.97 105 ARG A C 1
ATOM 805 O O . ARG A 1 105 ? 11.894 4.198 10.610 1.00 52.97 105 ARG A O 1
ATOM 812 N N . GLY A 1 106 ? 10.933 2.871 9.072 1.00 55.25 106 GLY A N 1
ATOM 813 C CA . GLY A 1 106 ? 10.756 1.693 9.926 1.00 55.25 106 GLY A CA 1
ATOM 814 C C . GLY A 1 106 ? 11.407 0.448 9.325 1.00 55.25 106 GLY A C 1
ATOM 815 O O . GLY A 1 106 ? 11.603 0.361 8.113 1.00 55.25 106 GLY A O 1
ATOM 816 N N . HIS A 1 107 ? 11.740 -0.527 10.172 1.00 57.94 107 HIS A N 1
ATOM 817 C CA . HIS A 1 107 ? 12.046 -1.881 9.716 1.00 57.94 107 HIS A CA 1
ATOM 818 C C . HIS A 1 107 ? 10.736 -2.662 9.619 1.00 57.94 107 HIS A C 1
ATOM 820 O O . HIS A 1 107 ? 10.042 -2.827 10.618 1.00 57.94 107 HIS A O 1
ATOM 826 N N . ILE A 1 108 ? 10.409 -3.154 8.425 1.00 58.09 108 ILE A N 1
ATOM 827 C CA . ILE A 1 108 ? 9.254 -4.031 8.218 1.00 58.09 108 ILE A CA 1
ATOM 828 C C . ILE A 1 108 ? 9.777 -5.459 8.095 1.00 58.09 108 ILE A C 1
ATOM 830 O O . ILE A 1 108 ? 10.575 -5.758 7.206 1.00 58.09 108 ILE A O 1
ATOM 834 N N . ILE A 1 109 ? 9.334 -6.342 8.989 1.00 58.00 109 ILE A N 1
ATOM 835 C CA . ILE A 1 109 ? 9.635 -7.774 8.927 1.00 58.00 109 ILE A CA 1
ATOM 836 C C . ILE A 1 109 ? 8.338 -8.500 8.588 1.00 58.00 109 ILE A C 1
ATOM 838 O O . ILE A 1 109 ? 7.431 -8.592 9.413 1.00 58.00 109 ILE A O 1
ATOM 842 N N . VAL A 1 110 ? 8.257 -9.042 7.373 1.00 60.44 110 VAL A N 1
ATOM 843 C CA . VAL A 1 110 ? 7.140 -9.891 6.947 1.00 60.44 110 VAL A CA 1
ATOM 844 C C . VAL A 1 110 ? 7.630 -11.334 6.915 1.00 60.44 110 VAL A C 1
ATOM 846 O O . VAL A 1 110 ? 8.332 -11.734 5.991 1.00 60.44 110 VAL A O 1
ATOM 849 N N . TYR A 1 111 ? 7.285 -12.120 7.938 1.00 65.69 111 TYR A N 1
ATOM 850 C CA . TYR A 1 111 ? 7.550 -13.560 7.964 1.00 65.69 111 TYR A CA 1
ATOM 851 C C . TYR A 1 111 ? 6.226 -14.333 8.030 1.00 65.69 111 TYR A C 1
ATOM 853 O O . TYR A 1 111 ? 5.384 -14.011 8.877 1.00 65.69 111 TYR A O 1
ATOM 861 N N . PRO A 1 112 ? 6.017 -15.359 7.185 1.00 58.69 112 PRO A N 1
ATOM 862 C CA . PRO A 1 112 ? 4.803 -16.163 7.213 1.00 58.69 112 PRO A CA 1
ATOM 863 C C . PRO A 1 112 ? 4.782 -17.052 8.466 1.00 58.69 112 PRO A C 1
ATOM 865 O O . PRO A 1 112 ? 5.272 -18.177 8.469 1.00 58.69 112 PRO A O 1
ATOM 868 N N . GLN A 1 113 ? 4.199 -16.562 9.561 1.00 56.69 113 GLN A N 1
ATOM 869 C CA . GLN A 1 113 ? 3.892 -17.388 10.730 1.00 56.69 113 GLN A CA 1
ATOM 870 C C . GLN A 1 113 ? 2.449 -17.888 10.646 1.00 56.69 113 GLN A C 1
ATOM 872 O O . GLN A 1 113 ? 1.543 -17.126 10.969 1.00 56.69 113 GLN A O 1
ATOM 877 N N . ARG A 1 114 ? 2.241 -19.158 10.261 1.00 62.62 114 ARG A N 1
ATOM 878 C CA . ARG A 1 114 ? 0.910 -19.788 10.098 1.00 62.62 114 ARG A CA 1
ATOM 879 C C . ARG A 1 114 ? -0.047 -18.898 9.284 1.00 62.62 114 ARG A C 1
ATOM 881 O O . ARG A 1 114 ? -0.930 -18.284 9.879 1.00 62.62 114 ARG A O 1
ATOM 888 N N . PRO A 1 115 ? 0.145 -18.785 7.956 1.00 62.94 115 PRO A N 1
ATOM 889 C CA . PRO A 1 115 ? -0.710 -17.946 7.123 1.00 62.94 115 PRO A CA 1
ATOM 890 C C . PRO A 1 115 ? -2.179 -18.308 7.365 1.00 62.94 115 PRO A C 1
ATOM 892 O O . PRO A 1 115 ? -2.583 -19.454 7.170 1.00 62.94 115 PRO A O 1
ATOM 895 N N . SER A 1 116 ? -2.957 -17.345 7.858 1.00 64.81 116 SER A N 1
ATOM 896 C CA . SER A 1 116 ? -4.409 -17.474 7.932 1.00 64.81 116 SER A CA 1
ATOM 897 C C . SER A 1 116 ? -4.987 -17.493 6.519 1.00 64.81 116 SER A C 1
ATOM 899 O O . SER A 1 116 ? -4.320 -17.104 5.557 1.00 64.81 116 SER A O 1
ATOM 901 N N . ALA A 1 117 ? -6.240 -17.930 6.382 1.00 69.50 117 ALA A N 1
ATOM 902 C CA . ALA A 1 117 ? -6.938 -17.815 5.109 1.00 69.50 117 ALA A CA 1
ATOM 903 C C . ALA A 1 117 ? -6.921 -16.354 4.627 1.00 69.50 117 ALA A C 1
ATOM 905 O O . ALA A 1 117 ? -7.031 -15.429 5.437 1.00 69.50 117 ALA A O 1
ATOM 906 N N . ILE A 1 118 ? -6.777 -16.168 3.311 1.00 76.44 118 ILE A N 1
ATOM 907 C CA . ILE A 1 118 ? -6.929 -14.862 2.664 1.00 76.44 118 ILE A CA 1
ATOM 908 C C . ILE A 1 118 ? -8.269 -14.262 3.102 1.00 76.44 118 ILE A C 1
ATOM 910 O O . ILE A 1 118 ? -9.281 -14.972 3.141 1.00 76.44 118 ILE A O 1
ATOM 914 N N . ALA A 1 119 ? -8.267 -12.973 3.446 1.00 80.38 119 ALA A N 1
ATOM 915 C CA . ALA A 1 119 ? -9.475 -12.288 3.874 1.00 80.38 119 ALA A CA 1
ATOM 916 C C . ALA A 1 119 ? -10.547 -12.368 2.777 1.00 80.38 119 ALA A C 1
ATOM 918 O O . ALA A 1 119 ? -10.364 -11.868 1.670 1.00 80.38 119 ALA A O 1
ATOM 919 N N . LYS A 1 120 ? -11.672 -13.012 3.100 1.00 85.19 120 LYS A N 1
ATOM 920 C CA . LYS A 1 120 ? -12.863 -13.060 2.236 1.00 85.19 120 LYS A CA 1
ATOM 921 C C . LYS A 1 120 ? -13.836 -11.923 2.519 1.00 85.19 120 LYS A C 1
ATOM 923 O O . LYS A 1 120 ? -14.691 -11.651 1.689 1.00 85.19 120 LYS A O 1
ATOM 928 N N . THR A 1 121 ? -13.693 -11.271 3.668 1.00 87.69 121 THR A N 1
ATOM 929 C CA . THR A 1 121 ? -14.541 -10.165 4.107 1.00 87.69 121 THR A CA 1
ATOM 930 C C . THR A 1 121 ? -13.649 -8.994 4.498 1.00 87.69 121 THR A C 1
ATOM 932 O O . THR A 1 121 ? -12.684 -9.187 5.241 1.00 87.69 121 THR A O 1
ATOM 935 N N . LEU A 1 122 ? -13.945 -7.807 3.968 1.00 89.50 122 LEU A N 1
ATOM 936 C CA . LEU A 1 122 ? -13.228 -6.557 4.226 1.00 89.50 122 LEU A CA 1
ATOM 937 C C . LEU A 1 122 ? -14.224 -5.403 4.428 1.00 89.50 122 LEU A C 1
ATOM 939 O O . LEU A 1 122 ? -15.274 -5.421 3.799 1.00 89.50 122 LEU A O 1
ATOM 943 N N . PRO A 1 123 ? -13.893 -4.363 5.204 1.00 87.75 123 PRO A N 1
ATOM 944 C CA . PRO A 1 123 ? -12.718 -4.270 6.057 1.00 87.75 123 PRO A CA 1
ATOM 945 C C . PRO A 1 123 ? -12.840 -5.179 7.297 1.00 87.75 123 PRO A C 1
ATOM 947 O O . PRO A 1 123 ? -13.936 -5.590 7.667 1.00 87.75 123 PRO A O 1
ATOM 950 N N . PRO A 1 124 ? -11.714 -5.533 7.933 1.00 85.69 124 PRO A N 1
ATOM 951 C CA . PRO A 1 124 ? -11.714 -6.153 9.258 1.00 85.69 124 PRO A CA 1
ATOM 952 C C . PRO A 1 124 ? -12.136 -5.136 10.332 1.00 85.69 124 PRO A C 1
ATOM 954 O O . PRO A 1 124 ? -12.164 -3.929 10.076 1.00 85.69 124 PRO A O 1
ATOM 957 N N . SER A 1 125 ? -12.362 -5.614 11.556 1.00 84.06 125 SER A N 1
ATOM 958 C CA . SER A 1 125 ? -12.620 -4.721 12.686 1.00 84.06 125 SER A CA 1
ATOM 959 C C . SER A 1 125 ? -11.424 -3.799 12.957 1.00 84.06 125 SER A C 1
ATOM 961 O O . SER A 1 125 ? -10.268 -4.186 12.762 1.00 84.06 125 SER A O 1
ATOM 963 N N . LEU A 1 126 ? -11.678 -2.585 13.457 1.00 80.06 126 LEU A N 1
ATOM 964 C CA . LEU A 1 126 ? -10.607 -1.646 13.826 1.00 80.06 126 LEU A CA 1
ATOM 965 C C . LEU A 1 126 ? -9.610 -2.257 14.817 1.00 80.06 126 LEU A C 1
ATOM 967 O O . LEU A 1 126 ? -8.407 -2.050 14.677 1.00 80.06 126 LEU A O 1
ATOM 971 N N . SER A 1 127 ? -10.094 -3.045 15.780 1.00 79.00 127 SER A N 1
ATOM 972 C CA . SER A 1 127 ? -9.252 -3.761 16.742 1.00 79.00 127 SER A CA 1
ATOM 973 C C . SER A 1 127 ? -8.285 -4.732 16.070 1.00 79.00 127 SER A C 1
ATOM 975 O O . SER A 1 127 ? -7.129 -4.819 16.478 1.00 79.00 127 SER A O 1
ATOM 977 N N . ASP A 1 128 ? -8.711 -5.435 15.020 1.00 80.81 128 ASP A N 1
ATOM 978 C CA . ASP A 1 128 ? -7.846 -6.393 14.323 1.00 80.81 128 ASP A CA 1
ATOM 979 C C . ASP A 1 128 ? -6.736 -5.693 13.531 1.00 80.81 128 ASP A C 1
ATOM 981 O O . ASP A 1 128 ? -5.656 -6.253 13.338 1.00 80.81 128 ASP A O 1
ATOM 985 N N . VAL A 1 129 ? -6.995 -4.467 13.068 1.00 79.31 129 VAL A N 1
ATOM 986 C CA . VAL A 1 129 ? -6.032 -3.662 12.304 1.00 79.31 129 VAL A CA 1
ATOM 987 C C . VAL A 1 129 ? -5.017 -3.003 13.226 1.00 79.31 129 VAL A C 1
ATOM 989 O O . VAL A 1 129 ? -3.844 -2.926 12.869 1.00 79.31 129 VAL A O 1
ATOM 992 N N . THR A 1 130 ? -5.437 -2.560 14.413 1.00 75.31 130 THR A N 1
ATOM 993 C CA . THR A 1 130 ? -4.556 -1.900 15.388 1.00 75.31 130 THR A CA 1
ATOM 994 C C . THR A 1 130 ? -3.751 -2.874 16.235 1.00 75.31 130 THR A C 1
ATOM 996 O O . THR A 1 130 ? -2.623 -2.557 16.590 1.00 75.31 130 THR A O 1
ATOM 999 N N . THR A 1 131 ? -4.264 -4.078 16.510 1.00 79.62 131 THR A N 1
ATOM 1000 C CA . THR A 1 131 ? -3.549 -5.114 17.284 1.00 79.62 131 THR A CA 1
ATOM 1001 C C . THR A 1 131 ? -2.097 -5.358 16.828 1.00 79.62 131 THR A C 1
ATOM 1003 O O . THR A 1 131 ? -1.221 -5.453 17.688 1.00 79.62 131 THR A O 1
ATOM 1006 N N . PRO A 1 132 ? -1.783 -5.475 15.520 1.00 73.31 132 PRO A N 1
ATOM 1007 C CA . PRO A 1 132 ? -0.407 -5.678 15.063 1.00 73.31 132 PRO A CA 1
ATOM 1008 C C . PRO A 1 132 ? 0.449 -4.401 15.033 1.00 73.31 132 PRO A C 1
ATOM 1010 O O . PRO A 1 132 ? 1.633 -4.492 14.699 1.00 73.31 132 PRO A O 1
ATOM 1013 N N . ILE A 1 133 ? -0.111 -3.224 15.320 1.00 75.06 133 ILE A N 1
ATOM 1014 C CA . ILE A 1 133 ? 0.588 -1.940 15.228 1.00 75.06 133 ILE A CA 1
ATOM 1015 C C . ILE A 1 133 ? 1.174 -1.596 16.599 1.00 75.06 133 ILE A C 1
ATOM 1017 O O . ILE A 1 133 ? 0.455 -1.392 17.571 1.00 75.06 133 ILE A O 1
ATOM 1021 N N . CYS A 1 134 ? 2.503 -1.511 16.675 1.00 73.38 134 CYS A N 1
ATOM 1022 C CA . CYS A 1 134 ? 3.206 -1.000 17.845 1.00 73.38 134 CYS A CA 1
ATOM 1023 C C . CYS A 1 134 ? 3.847 0.347 17.499 1.00 73.38 134 CYS A C 1
ATOM 1025 O O . CYS A 1 134 ? 4.731 0.427 16.637 1.00 73.38 134 CYS A O 1
ATOM 1027 N N . ILE A 1 135 ? 3.395 1.405 18.174 1.00 72.50 135 ILE A N 1
ATOM 1028 C CA . ILE A 1 135 ? 3.912 2.764 17.996 1.00 72.50 135 ILE A CA 1
ATOM 1029 C C . ILE A 1 135 ? 4.878 3.063 19.134 1.00 72.50 135 ILE A C 1
ATOM 1031 O O . ILE A 1 135 ? 4.521 2.998 20.310 1.00 72.50 135 ILE A O 1
ATOM 1035 N N . VAL A 1 136 ? 6.116 3.402 18.776 1.00 73.31 136 VAL A N 1
ATOM 1036 C CA . VAL A 1 136 ? 7.145 3.790 19.743 1.00 73.31 136 VAL A CA 1
ATOM 1037 C C . VAL A 1 136 ? 7.494 5.253 19.518 1.00 73.31 136 VAL A C 1
ATOM 1039 O O . VAL A 1 136 ? 8.096 5.610 18.502 1.00 73.31 136 VAL A O 1
ATOM 1042 N N . PHE A 1 137 ? 7.134 6.089 20.491 1.00 70.31 137 PHE A N 1
ATOM 1043 C CA . PHE A 1 137 ? 7.557 7.483 20.551 1.00 70.31 137 PHE A CA 1
ATOM 1044 C C . PHE A 1 137 ? 8.923 7.562 21.223 1.00 70.31 137 PHE A C 1
ATOM 1046 O O . PHE A 1 137 ? 9.091 7.128 22.363 1.00 70.31 137 PHE A O 1
ATOM 1053 N N . VAL A 1 138 ? 9.907 8.108 20.514 1.00 68.62 138 VAL A N 1
ATOM 1054 C CA . VAL A 1 138 ? 11.251 8.324 21.054 1.00 68.62 138 VAL A CA 1
ATOM 1055 C C . VAL A 1 138 ? 11.454 9.824 21.215 1.00 68.62 138 VAL A C 1
ATOM 1057 O O . VAL A 1 138 ? 11.643 10.525 20.226 1.00 68.62 138 VAL A O 1
ATOM 1060 N N . GLY A 1 139 ? 11.393 10.303 22.457 1.00 70.75 139 GLY A N 1
ATOM 1061 C CA . GLY A 1 139 ? 11.538 11.717 22.790 1.00 70.75 139 GLY A CA 1
ATOM 1062 C C . GLY A 1 139 ? 11.530 11.967 24.298 1.00 70.75 139 GLY A C 1
ATOM 1063 O O . GLY A 1 139 ? 11.240 11.074 25.095 1.00 70.75 139 GLY A O 1
ATOM 1064 N N . SER A 1 140 ? 11.856 13.197 24.691 1.00 69.56 140 SER A N 1
ATOM 1065 C CA . SER A 1 140 ? 11.978 13.603 26.100 1.00 69.56 140 SER A CA 1
ATOM 1066 C C . SER A 1 140 ? 10.627 13.824 26.795 1.00 69.56 140 SER A C 1
ATOM 1068 O O . SER A 1 140 ? 10.577 13.937 28.019 1.00 69.56 140 SER A O 1
ATOM 1070 N N . LYS A 1 141 ? 9.535 13.939 26.027 1.00 74.38 141 LYS A N 1
ATOM 1071 C CA . LYS A 1 141 ? 8.174 14.205 26.512 1.00 74.38 141 LYS A CA 1
ATOM 1072 C C . LYS A 1 141 ? 7.161 13.340 25.752 1.00 74.38 141 LYS A C 1
ATOM 1074 O O . LYS A 1 141 ? 7.396 13.039 24.583 1.00 74.38 141 LYS A O 1
ATOM 1079 N N . PRO A 1 142 ? 6.036 12.955 26.381 1.00 75.62 142 PRO A N 1
ATOM 1080 C CA . PRO A 1 142 ? 4.942 12.312 25.663 1.00 75.62 142 PRO A CA 1
ATOM 1081 C C . PRO A 1 142 ? 4.344 13.271 24.616 1.00 75.62 142 PRO A C 1
ATOM 1083 O O . PRO A 1 142 ? 4.275 14.478 24.874 1.00 75.62 142 PRO A O 1
ATOM 1086 N N . PRO A 1 143 ? 3.903 12.761 23.452 1.00 74.69 143 PRO A N 1
ATOM 1087 C CA . PRO A 1 143 ? 3.318 13.588 22.401 1.00 74.69 143 PRO A CA 1
ATOM 1088 C C . PRO A 1 143 ? 1.991 14.212 22.857 1.00 74.69 143 PRO A C 1
ATOM 1090 O O . PRO A 1 143 ? 1.185 13.578 23.540 1.00 74.69 143 PRO A O 1
ATOM 1093 N N . THR A 1 144 ? 1.746 15.463 22.465 1.00 78.94 144 THR A N 1
ATOM 1094 C CA . THR A 1 144 ? 0.466 16.150 22.700 1.00 78.94 144 THR A CA 1
ATOM 1095 C C . THR A 1 144 ? -0.602 15.693 21.703 1.00 78.94 144 THR A C 1
ATOM 1097 O O . THR A 1 144 ? -0.297 15.248 20.598 1.00 78.94 144 THR A O 1
ATOM 1100 N N . ALA A 1 145 ? -1.884 15.840 22.058 1.00 73.31 145 ALA A N 1
ATOM 1101 C CA . ALA A 1 145 ? -3.001 15.479 21.175 1.00 73.31 145 ALA A CA 1
ATOM 1102 C C . ALA A 1 145 ? -3.000 16.263 19.845 1.00 73.31 145 ALA A C 1
ATOM 1104 O O . ALA A 1 145 ? -3.377 15.732 18.803 1.00 73.31 145 ALA A O 1
ATOM 1105 N N . GLU A 1 146 ? -2.547 17.517 19.875 1.00 73.94 146 GLU A N 1
ATOM 1106 C CA . GLU A 1 146 ? -2.361 18.363 18.688 1.00 73.94 146 GLU A CA 1
ATOM 1107 C C . GLU A 1 146 ? -1.227 17.838 17.803 1.00 73.94 146 GLU A C 1
ATOM 1109 O O . GLU A 1 146 ? -1.395 17.699 16.593 1.00 73.94 146 GLU A O 1
ATOM 1114 N N . TRP A 1 147 ? -0.105 17.435 18.411 1.00 75.56 147 TRP A N 1
ATOM 1115 C CA . TRP A 1 147 ? 1.000 16.811 17.689 1.00 75.56 147 TRP A CA 1
ATOM 1116 C C . TRP A 1 147 ? 0.564 15.500 17.029 1.00 75.56 147 TRP A C 1
ATOM 1118 O O . TRP A 1 147 ? 0.905 15.258 15.875 1.00 75.56 147 TRP A O 1
ATOM 1128 N N . LEU A 1 148 ? -0.248 14.677 17.703 1.00 72.56 148 LEU A N 1
ATOM 1129 C CA . LEU A 1 148 ? -0.801 13.453 17.113 1.00 72.56 148 LEU A CA 1
ATOM 1130 C C . LEU A 1 148 ? -1.691 13.756 15.895 1.00 72.56 148 LEU A C 1
ATOM 1132 O O . LEU A 1 148 ? -1.557 13.095 14.869 1.00 72.56 148 LEU A O 1
ATOM 1136 N N . LYS A 1 149 ? -2.533 14.794 15.950 1.00 69.12 149 LYS A N 1
ATOM 1137 C CA . LYS A 1 149 ? -3.344 15.228 14.795 1.00 69.12 149 LYS A CA 1
ATOM 1138 C C . LYS A 1 149 ? -2.493 15.669 13.606 1.00 69.12 149 LYS A C 1
ATOM 1140 O O . LYS A 1 149 ? -2.769 15.285 12.470 1.00 69.12 149 LYS A O 1
ATOM 1145 N N . ASP A 1 150 ? -1.439 16.437 13.857 1.00 70.81 150 ASP A N 1
ATOM 1146 C CA . ASP A 1 150 ? -0.642 17.024 12.780 1.00 70.81 150 ASP A CA 1
ATOM 1147 C C . ASP A 1 150 ? 0.434 16.087 12.228 1.00 70.81 150 ASP A C 1
ATOM 1149 O O . ASP A 1 150 ? 0.714 16.099 11.023 1.00 70.81 150 ASP A O 1
ATOM 1153 N N . LYS A 1 151 ? 1.047 15.278 13.095 1.00 69.62 151 LYS A N 1
ATOM 1154 C CA . LYS A 1 151 ? 2.238 14.471 12.794 1.00 69.62 151 LYS A CA 1
ATOM 1155 C C . LYS A 1 151 ? 1.957 12.973 12.728 1.00 69.62 151 LYS A C 1
ATOM 1157 O O . LYS A 1 151 ? 2.683 12.273 12.026 1.00 69.62 151 LYS A O 1
ATOM 1162 N N . ALA A 1 152 ? 0.890 12.480 13.361 1.00 70.69 152 ALA A N 1
ATOM 1163 C CA . ALA A 1 152 ? 0.511 11.065 13.332 1.00 70.69 152 ALA A CA 1
ATOM 1164 C C . ALA A 1 152 ? -0.564 10.732 12.277 1.00 70.69 152 ALA A C 1
ATOM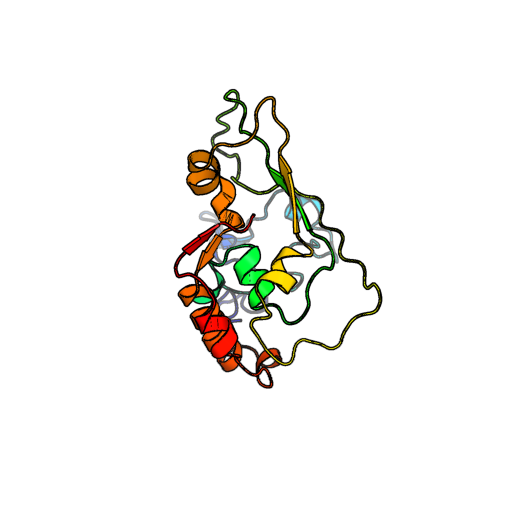 1166 O O . ALA A 1 152 ? -1.227 9.702 12.363 1.00 70.69 152 ALA A O 1
ATOM 1167 N N . LYS A 1 153 ? -0.681 11.550 11.220 1.00 72.12 153 LYS A N 1
ATOM 1168 C CA . LYS A 1 153 ? -1.554 11.303 10.053 1.00 72.12 153 LYS A CA 1
ATOM 1169 C C . LYS A 1 153 ? -1.446 9.892 9.444 1.00 72.12 153 LYS A C 1
ATOM 1171 O O . LYS A 1 153 ? -2.462 9.376 8.999 1.00 72.12 153 LYS A O 1
ATOM 1176 N N . PRO A 1 154 ? -0.287 9.202 9.425 1.00 72.62 154 PRO A N 1
ATOM 1177 C CA . PRO A 1 154 ? -0.241 7.819 8.938 1.00 72.62 154 PRO A CA 1
ATOM 1178 C C . PRO A 1 154 ? -1.108 6.828 9.734 1.00 72.62 154 PRO A C 1
ATOM 1180 O O . PRO A 1 154 ? -1.397 5.751 9.220 1.00 72.62 154 PRO A O 1
ATOM 1183 N N . LEU A 1 155 ? -1.505 7.182 10.964 1.00 75.06 155 LEU A N 1
ATOM 1184 C CA . LEU A 1 155 ? -2.335 6.377 11.865 1.00 75.06 155 LEU A CA 1
ATOM 1185 C C . LEU A 1 155 ? -3.825 6.744 11.809 1.00 75.06 155 LEU A C 1
ATOM 1187 O O . LEU A 1 155 ? -4.626 6.169 12.546 1.00 75.06 155 LEU A O 1
ATOM 1191 N N . THR A 1 156 ? -4.212 7.712 10.973 1.00 79.69 156 THR A N 1
ATOM 1192 C CA . THR A 1 156 ? -5.621 8.081 10.826 1.00 79.69 156 THR A CA 1
ATOM 1193 C C . THR A 1 156 ? -6.332 7.169 9.841 1.00 79.69 156 THR A C 1
ATOM 1195 O O . THR A 1 156 ? -5.754 6.787 8.822 1.00 79.69 156 THR A O 1
ATOM 1198 N N . VAL A 1 157 ? -7.599 6.876 10.119 1.00 83.00 157 VAL A N 1
ATOM 1199 C CA . VAL A 1 157 ? -8.499 6.188 9.186 1.00 83.00 157 VAL A CA 1
ATOM 1200 C C . VAL A 1 157 ? -9.620 7.126 8.783 1.00 83.00 157 VAL A C 1
ATOM 1202 O O . VAL A 1 157 ? -10.265 7.724 9.646 1.00 83.00 157 VAL A O 1
ATOM 1205 N N . ARG A 1 158 ? -9.855 7.205 7.474 1.00 86.69 158 ARG A N 1
ATOM 1206 C CA . ARG A 1 158 ? -11.001 7.866 6.855 1.00 86.69 158 ARG A CA 1
ATOM 1207 C C . ARG A 1 158 ? -11.877 6.833 6.172 1.00 86.69 158 ARG A C 1
ATOM 1209 O O . ARG A 1 158 ? -11.418 6.070 5.316 1.00 86.69 158 ARG A O 1
ATOM 1216 N N . LYS A 1 159 ? -13.149 6.807 6.553 1.00 86.62 159 LYS A N 1
ATOM 1217 C CA . LYS A 1 159 ? -14.115 5.808 6.082 1.00 86.62 159 LYS A CA 1
ATOM 1218 C C . LYS A 1 159 ? -14.289 5.856 4.564 1.00 86.62 159 LYS A C 1
ATOM 1220 O O . LYS A 1 159 ? -14.246 4.815 3.914 1.00 86.62 159 LYS A O 1
ATOM 1225 N N . GLU A 1 160 ? -14.480 7.049 4.011 1.00 88.12 160 GLU A N 1
ATOM 1226 C CA . GLU A 1 160 ? -14.726 7.275 2.586 1.00 88.12 160 GLU A CA 1
ATOM 1227 C C . GLU A 1 160 ? -13.604 6.704 1.714 1.00 88.12 160 GLU A C 1
ATOM 1229 O O . GLU A 1 160 ? -13.871 5.969 0.769 1.00 88.12 160 GLU A O 1
ATOM 1234 N N . HIS A 1 161 ? -12.348 6.907 2.111 1.00 89.69 161 HIS A N 1
ATOM 1235 C CA . HIS A 1 161 ? -11.195 6.393 1.380 1.00 89.69 161 HIS A CA 1
ATOM 1236 C C . HIS A 1 161 ? -11.131 4.860 1.377 1.00 89.69 161 HIS A C 1
ATOM 1238 O O . HIS A 1 161 ? -10.818 4.262 0.348 1.00 89.69 161 HIS A O 1
ATOM 1244 N N . VAL A 1 162 ? -11.463 4.208 2.497 1.00 90.25 162 VAL A N 1
ATOM 1245 C CA . VAL A 1 162 ? -11.530 2.737 2.570 1.00 90.25 162 VAL A CA 1
ATOM 1246 C C . VAL A 1 162 ? -12.651 2.203 1.675 1.00 90.25 162 VAL A C 1
ATOM 1248 O O . VAL A 1 162 ? -12.456 1.210 0.972 1.00 90.25 162 VAL A O 1
ATOM 1251 N N . MET A 1 163 ? -13.814 2.863 1.668 1.00 90.62 163 MET A N 1
ATOM 1252 C CA . MET A 1 163 ? -14.947 2.482 0.818 1.00 90.62 163 MET A CA 1
ATOM 1253 C C . MET A 1 163 ? -14.612 2.606 -0.668 1.00 90.62 163 MET A C 1
ATOM 1255 O O . MET A 1 163 ? -14.802 1.644 -1.416 1.00 90.62 163 MET A O 1
ATOM 1259 N N . ASP A 1 164 ? -14.076 3.755 -1.077 1.00 91.62 164 ASP A N 1
ATOM 1260 C CA . ASP A 1 164 ? -13.714 4.038 -2.465 1.00 91.62 164 ASP A CA 1
ATOM 1261 C C . ASP A 1 164 ? -12.640 3.065 -2.960 1.00 91.62 164 ASP A C 1
ATOM 1263 O O . ASP A 1 164 ? -12.769 2.481 -4.039 1.00 91.62 164 ASP A O 1
ATOM 1267 N N . ALA A 1 165 ? -11.623 2.798 -2.134 1.00 93.00 165 ALA A N 1
ATOM 1268 C CA . ALA A 1 165 ? -10.582 1.829 -2.445 1.00 93.00 165 ALA A CA 1
ATOM 1269 C C . ALA A 1 165 ? -11.141 0.408 -2.619 1.00 93.00 165 ALA A C 1
ATOM 1271 O O . ALA A 1 165 ? -10.805 -0.259 -3.598 1.00 93.00 165 ALA A O 1
ATOM 1272 N N . LEU A 1 166 ? -12.014 -0.071 -1.723 1.00 92.56 166 LEU A N 1
ATOM 1273 C CA . LEU A 1 166 ? -12.617 -1.407 -1.843 1.00 92.56 166 LEU A CA 1
ATOM 1274 C C . LEU A 1 166 ? -13.518 -1.526 -3.076 1.00 92.56 166 LEU A C 1
ATOM 1276 O O . LEU A 1 166 ? -13.443 -2.528 -3.793 1.00 92.56 166 LEU A O 1
ATOM 1280 N N . ALA A 1 167 ? -14.344 -0.512 -3.345 1.00 92.44 167 ALA A N 1
ATOM 1281 C CA . ALA A 1 167 ? -15.201 -0.476 -4.525 1.00 92.44 167 ALA A CA 1
ATOM 1282 C C . ALA A 1 167 ? -14.364 -0.514 -5.812 1.00 92.44 167 ALA A C 1
ATOM 1284 O O . ALA A 1 167 ? -14.625 -1.327 -6.704 1.00 92.44 167 ALA A O 1
ATOM 1285 N N . TRP A 1 168 ? -13.304 0.295 -5.872 1.00 93.94 168 TRP A N 1
ATOM 1286 C CA . TRP A 1 168 ? -12.380 0.319 -6.999 1.00 93.94 168 TRP A CA 1
ATOM 1287 C C . TRP A 1 168 ? -11.660 -1.023 -7.182 1.0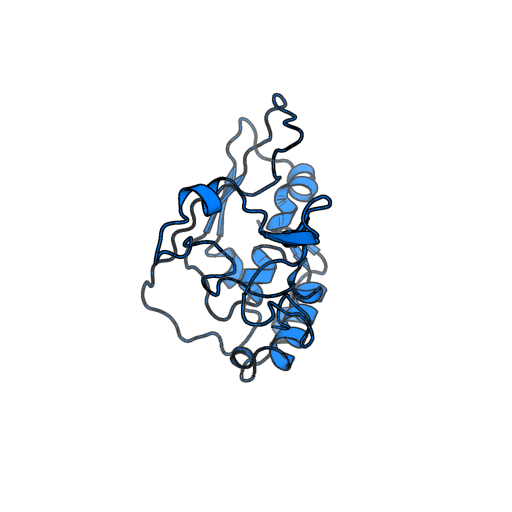0 93.94 168 TRP A C 1
ATOM 1289 O O . TRP A 1 168 ? -11.601 -1.547 -8.300 1.00 93.94 168 TRP A O 1
ATOM 1299 N N . LEU A 1 169 ? -11.163 -1.618 -6.091 1.00 92.75 169 LEU A N 1
ATOM 1300 C CA . LEU A 1 169 ? -10.438 -2.891 -6.104 1.00 92.75 169 LEU A CA 1
ATOM 1301 C C . LEU A 1 169 ? -11.313 -4.049 -6.586 1.00 92.75 169 LEU A C 1
ATOM 1303 O O . LEU A 1 169 ? -10.833 -4.860 -7.375 1.00 92.75 169 LEU A O 1
ATOM 1307 N N . LYS A 1 170 ? -12.594 -4.119 -6.199 1.00 92.44 170 LYS A N 1
ATOM 1308 C CA . LYS A 1 170 ? -13.502 -5.172 -6.697 1.00 92.44 170 LYS A CA 1
ATOM 1309 C C . LYS A 1 170 ? -13.715 -5.115 -8.208 1.00 92.44 170 LYS A C 1
ATOM 1311 O O . LYS A 1 170 ? -13.894 -6.160 -8.830 1.00 92.44 170 LYS A O 1
ATOM 1316 N N . ILE A 1 171 ? -13.704 -3.916 -8.789 1.00 92.25 171 ILE A N 1
ATOM 1317 C CA . ILE A 1 171 ? -13.920 -3.713 -10.226 1.00 92.25 171 ILE A CA 1
ATOM 1318 C C . ILE A 1 171 ? -12.638 -4.011 -11.017 1.00 92.25 171 ILE A C 1
ATOM 1320 O O . ILE A 1 171 ? -12.691 -4.680 -12.048 1.00 92.25 171 ILE A O 1
ATOM 1324 N N . HIS A 1 172 ? -11.481 -3.551 -10.531 1.00 90.25 172 HIS A N 1
ATOM 1325 C CA . HIS A 1 172 ? -10.237 -3.534 -11.311 1.00 90.25 172 HIS A CA 1
ATOM 1326 C C . HIS A 1 172 ? -9.241 -4.642 -10.951 1.00 90.25 172 HIS A C 1
ATOM 1328 O O . HIS A 1 172 ? -8.318 -4.913 -11.722 1.00 90.25 172 HIS A O 1
ATOM 1334 N N . ASN A 1 173 ? -9.400 -5.303 -9.801 1.00 89.50 173 ASN A N 1
ATOM 1335 C CA . ASN A 1 173 ? -8.488 -6.340 -9.338 1.00 89.50 173 ASN A CA 1
ATOM 1336 C C . ASN A 1 173 ? -9.212 -7.683 -9.181 1.00 89.50 173 ASN A C 1
ATOM 1338 O O . ASN A 1 173 ? -10.034 -7.883 -8.291 1.00 89.50 173 ASN A O 1
ATOM 1342 N N . HIS A 1 174 ? -8.848 -8.648 -10.029 1.00 90.00 174 HIS A N 1
ATOM 1343 C CA . HIS A 1 174 ? -9.434 -9.989 -10.027 1.00 90.00 174 HIS A CA 1
ATOM 1344 C C . HIS A 1 174 ? -9.304 -10.719 -8.680 1.00 90.00 174 HIS A C 1
ATOM 1346 O O . HIS A 1 174 ? -10.168 -11.529 -8.360 1.00 90.00 174 HIS A O 1
ATOM 1352 N N . LEU A 1 175 ? -8.280 -10.409 -7.875 1.00 88.25 175 LEU A N 1
ATOM 1353 C CA . LEU A 1 175 ? -8.089 -10.994 -6.543 1.00 88.25 175 LEU A CA 1
ATOM 1354 C C . LEU A 1 175 ? -9.170 -10.561 -5.540 1.00 88.25 175 LEU A C 1
ATOM 1356 O O . LEU A 1 175 ? -9.382 -11.239 -4.541 1.00 88.25 175 LEU A O 1
ATOM 1360 N N . TYR A 1 176 ? -9.859 -9.449 -5.808 1.00 91.75 176 TYR A N 1
ATOM 1361 C CA . TYR A 1 176 ? -10.899 -8.885 -4.946 1.00 91.75 176 TYR A CA 1
ATOM 1362 C C . TYR A 1 176 ? -12.317 -9.264 -5.387 1.00 91.75 176 TYR A C 1
ATOM 1364 O O . TYR A 1 176 ? -13.285 -8.882 -4.733 1.00 91.75 176 TYR A O 1
ATOM 1372 N N . ARG A 1 177 ? -12.470 -10.033 -6.474 1.00 88.75 177 A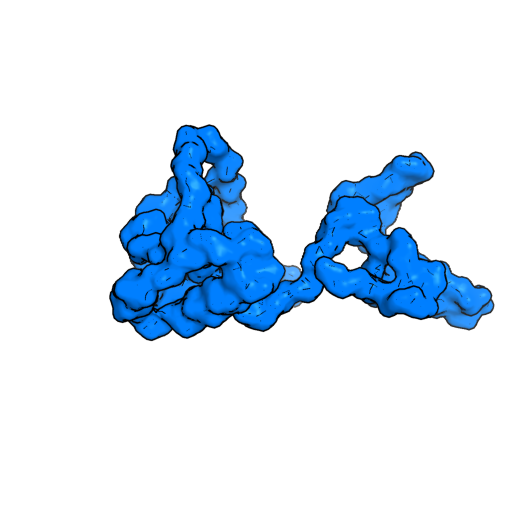RG A N 1
ATOM 1373 C CA . ARG A 1 177 ? -13.781 -10.391 -7.041 1.00 88.75 177 ARG A CA 1
ATOM 1374 C C . ARG A 1 177 ? -14.706 -11.043 -6.009 1.00 88.75 177 ARG A C 1
ATOM 1376 O O . ARG A 1 177 ? -15.869 -10.657 -5.898 1.00 88.75 177 ARG A O 1
ATOM 1383 N N . ASP A 1 178 ? -14.156 -11.971 -5.233 1.00 88.94 178 ASP A N 1
ATOM 1384 C CA . ASP A 1 178 ? -14.900 -12.780 -4.263 1.00 88.94 178 ASP A CA 1
ATOM 1385 C C . ASP A 1 178 ? -14.922 -12.162 -2.854 1.00 88.94 178 ASP A C 1
ATOM 1387 O O . ASP A 1 178 ? -15.452 -12.763 -1.920 1.00 88.94 178 ASP A O 1
ATOM 1391 N N . VAL A 1 179 ? -14.350 -10.965 -2.678 1.00 90.50 179 VAL A N 1
ATOM 1392 C CA . VAL A 1 179 ? -14.342 -10.269 -1.388 1.00 90.50 179 VAL A CA 1
ATOM 1393 C C . VAL A 1 179 ? -15.725 -9.700 -1.091 1.00 90.50 179 VAL A C 1
ATOM 1395 O O . VAL A 1 179 ? -16.303 -8.959 -1.889 1.00 90.50 179 VAL A O 1
ATOM 1398 N N . ILE A 1 180 ? -16.254 -9.996 0.087 1.00 91.56 180 ILE A N 1
ATOM 1399 C CA . ILE A 1 180 ? -17.487 -9.424 0.621 1.00 91.56 180 ILE A CA 1
ATOM 1400 C C . ILE A 1 180 ? -17.136 -8.116 1.331 1.00 91.56 180 ILE A C 1
ATOM 1402 O O . ILE A 1 180 ? -16.254 -8.098 2.188 1.00 91.56 180 ILE A O 1
ATOM 1406 N N . ILE A 1 181 ? -17.814 -7.025 0.966 1.00 91.44 181 ILE A N 1
ATOM 1407 C CA . ILE A 1 181 ? -17.650 -5.741 1.653 1.00 91.44 181 ILE A CA 1
ATOM 1408 C C . ILE A 1 181 ? -18.594 -5.724 2.856 1.00 91.44 181 ILE A C 1
ATOM 1410 O O . ILE A 1 181 ? -19.812 -5.786 2.685 1.00 91.44 181 ILE A O 1
ATOM 1414 N N . ASP A 1 182 ? -18.034 -5.667 4.060 1.00 88.25 182 ASP A N 1
ATOM 1415 C CA . ASP A 1 182 ? -18.782 -5.566 5.306 1.00 88.25 182 ASP A CA 1
ATOM 1416 C C . ASP A 1 182 ? -19.153 -4.107 5.585 1.00 88.25 182 ASP A C 1
ATOM 1418 O O . ASP A 1 182 ? -18.387 -3.325 6.153 1.00 88.25 182 ASP A O 1
ATOM 1422 N N . ASN A 1 183 ? -20.365 -3.737 5.176 1.00 85.88 183 ASN A N 1
ATOM 1423 C CA . ASN A 1 183 ? -20.899 -2.401 5.426 1.00 85.88 183 ASN A CA 1
ATOM 1424 C C . ASN A 1 183 ? -21.118 -2.126 6.920 1.00 85.88 183 ASN A C 1
ATOM 1426 O O . ASN A 1 183 ? -21.058 -0.970 7.331 1.00 85.88 183 ASN A O 1
ATOM 1430 N N . SER A 1 184 ? -21.325 -3.160 7.743 1.00 84.88 184 SER A N 1
ATOM 1431 C CA . SER A 1 184 ? -21.557 -2.977 9.176 1.00 84.88 184 SER A CA 1
ATOM 1432 C C . SER A 1 184 ? -20.284 -2.548 9.907 1.00 84.88 184 SER A C 1
ATOM 1434 O O . SER A 1 184 ? -20.343 -1.701 10.794 1.00 84.88 184 SER A O 1
ATOM 1436 N N . GLU A 1 185 ? -19.120 -3.064 9.502 1.00 83.38 185 GLU A N 1
ATOM 1437 C CA . GLU A 1 185 ? -17.825 -2.595 10.009 1.00 83.38 185 GLU A CA 1
ATOM 1438 C C . GLU A 1 185 ? -17.482 -1.201 9.475 1.00 83.38 185 GLU A C 1
ATOM 1440 O O . GLU A 1 185 ? -17.007 -0.355 10.229 1.00 83.38 185 GLU A O 1
ATOM 1445 N N . LEU A 1 186 ? -17.802 -0.909 8.210 1.00 83.06 186 LEU A N 1
ATOM 1446 C CA . LEU A 1 186 ? -17.631 0.434 7.641 1.00 83.06 186 LEU A CA 1
ATOM 1447 C C . LEU A 1 186 ? -18.477 1.493 8.360 1.00 83.06 186 LEU A C 1
ATOM 1449 O O . LEU A 1 186 ? -18.050 2.637 8.489 1.00 83.06 186 LEU A O 1
ATOM 1453 N N . GLU A 1 187 ? -19.676 1.153 8.829 1.00 83.31 187 GLU A N 1
ATOM 1454 C CA . GLU A 1 187 ? -20.527 2.062 9.608 1.00 83.31 187 GLU A CA 1
ATOM 1455 C C . GLU A 1 187 ? -19.976 2.372 11.000 1.00 83.31 187 GLU A C 1
ATOM 1457 O O . GLU A 1 187 ? -20.205 3.469 11.506 1.00 83.31 187 GLU A O 1
ATOM 1462 N N . LYS A 1 188 ? -19.206 1.452 11.587 1.00 82.62 188 LYS A N 1
ATOM 1463 C CA . LYS A 1 188 ? -18.534 1.661 12.877 1.00 82.62 188 LYS A CA 1
ATOM 1464 C C . LYS A 1 188 ? -17.307 2.564 12.759 1.00 82.62 188 LYS A C 1
ATOM 1466 O O . LYS A 1 188 ? -16.820 3.045 13.783 1.00 82.62 188 LYS A O 1
ATOM 1471 N N . LEU A 1 189 ? -16.796 2.788 11.545 1.00 76.00 189 LEU A N 1
ATOM 1472 C CA . LEU A 1 189 ? -15.655 3.667 11.335 1.00 76.00 189 LEU A CA 1
ATOM 1473 C C . LEU A 1 189 ? -16.050 5.131 11.581 1.00 76.00 189 LEU A C 1
ATOM 1475 O O . LEU A 1 189 ? -17.001 5.624 10.967 1.00 76.00 189 LEU A O 1
ATOM 1479 N N . PRO A 1 190 ? -15.311 5.851 12.440 1.00 70.50 190 PRO A N 1
ATOM 1480 C CA . PRO A 1 190 ? -15.453 7.295 12.558 1.00 70.50 190 PRO A CA 1
ATOM 1481 C C . PRO A 1 190 ? -15.056 7.975 11.238 1.00 70.50 190 PRO A C 1
ATOM 1483 O O . PRO A 1 190 ? -14.227 7.452 10.494 1.00 70.50 190 PRO A O 1
ATOM 1486 N N . ALA A 1 191 ? -15.639 9.145 10.954 1.00 64.81 191 ALA A N 1
ATOM 1487 C CA . ALA A 1 191 ? -15.320 9.914 9.744 1.00 64.81 191 ALA A CA 1
ATOM 1488 C C . ALA A 1 191 ? -13.820 10.260 9.675 1.00 64.81 191 ALA A C 1
ATOM 1490 O O . ALA A 1 191 ? -13.183 10.061 8.649 1.00 64.81 191 ALA A O 1
ATOM 1491 N N . GLU A 1 192 ? -13.243 10.664 10.809 1.00 62.00 192 GLU A N 1
ATOM 1492 C CA . GLU A 1 192 ? -11.800 10.764 11.020 1.00 62.00 192 GLU A CA 1
ATOM 1493 C C . GLU A 1 192 ? -11.487 10.325 12.454 1.00 62.00 192 GLU A C 1
ATOM 1495 O O . GLU A 1 192 ? -11.993 10.910 13.415 1.00 62.00 192 GLU A O 1
ATOM 1500 N N . ALA A 1 193 ? -10.638 9.313 12.628 1.00 62.25 193 ALA A N 1
ATOM 1501 C CA . ALA A 1 193 ? -10.038 9.038 13.931 1.00 62.25 193 ALA A CA 1
ATOM 1502 C C . ALA A 1 193 ? -8.552 8.760 13.822 1.00 62.25 193 ALA A C 1
ATOM 1504 O O . ALA A 1 193 ? -8.092 8.092 12.898 1.00 62.25 193 ALA A O 1
ATOM 1505 N N . ILE A 1 194 ? -7.825 9.253 14.821 1.00 60.38 194 ILE A N 1
ATOM 1506 C CA . ILE A 1 194 ? -6.456 8.843 15.108 1.00 60.38 194 ILE A CA 1
ATOM 1507 C C . ILE A 1 194 ? -6.557 7.547 15.889 1.00 60.38 194 ILE A C 1
ATOM 1509 O O . ILE A 1 194 ? -7.203 7.505 16.939 1.00 60.38 194 ILE A O 1
ATOM 1513 N N . LEU A 1 195 ? -5.942 6.498 15.362 1.00 60.69 195 LEU A N 1
ATOM 1514 C CA . LEU A 1 195 ? -5.809 5.260 16.105 1.00 60.69 195 LEU A CA 1
ATOM 1515 C C . LEU A 1 195 ? -4.669 5.400 17.124 1.00 60.69 195 LEU A C 1
ATOM 1517 O O . LEU A 1 195 ? -3.689 6.090 16.828 1.00 60.69 195 LEU A O 1
ATOM 1521 N N . PRO A 1 196 ? -4.854 4.830 18.329 1.00 49.66 196 PRO A N 1
ATOM 1522 C CA . PRO A 1 196 ? -3.951 5.010 19.463 1.00 49.66 196 PRO A CA 1
ATOM 1523 C C . PRO A 1 196 ? -2.525 4.552 19.165 1.00 49.66 196 PRO A C 1
ATOM 1525 O O . PRO A 1 196 ? -2.375 3.590 18.378 1.00 49.66 196 PRO A O 1
#

pLDDT: mean 76.86, std 12.25, range [44.38, 93.94]

InterPro domains:
  IPR046700 Domain of unknown function DUF6570 [PF20209] (45-186)